Protein AF-0000000078283813 (afdb_homodimer)

pLDDT: mean 72.7, std 26.29, range [26.91, 98.69]

Organism: NCBI:txid1796616

Foldseek 3Di:
DAQDQDVVRDRDPPPVPPPPVPCVPPPCPVQVVPPDPDPPDLPSLVVVLVVLVVVLVVLLVVLVVLLVVLVVCVVVVNNVVSVVSPVVSVVSVVVSVVSVVVSVVSVVVSVVD/DAQDQDVVGDRDPPPVPPPPVPCVPPPCPVQVVPPDPDPPDLPSLVVVLVVLVVVLVVLLVVLVVLLVVLVVCVVVVNNVVSVVSPVVSVVSVVVSVVSVVVSVVSVVVSVVD

Radius of gyration: 19.62 Å; Cα contacts (8 Å, |Δi|>4): 260; chains: 2; bounding box: 34×62×43 Å

InterPro domains:
  IPR058493 Domain of unknown function DUF8180 [PF26551] (49-105)

Sequence (226 aa):
MHLINDENGNMVPHGHDHEHDHGHSHEHSHGCSSCSEGECGGNCTEEVAALLNYMLSHNEHHAQELDQMAENLSKLGMEDAAKTIKEGVADFQKGNMRLGLALTLVKEHLKEAMHLINDENGNMVPHGHDHEHDHGHSHEHSHGCSSCSEGECGGNCTEEVAALLNYMLSHNEHHAQELDQMAENLSKLGMEDAAKTIKEGVADFQKGNMRLGLALTLVKEHLKEA

Nearest PDB structures (foldseek):
  9eom-assembly1_A-2  TM=5.032E-01  e=9.721E+00  Synechocystis sp. PCC 6803
  9eom-assembly1_A-4  TM=5.032E-01  e=9.721E+00  Synechocystis sp. PCC 6803
  9eom-assembly1_A-6  TM=5.032E-01  e=9.721E+00  Synechocystis sp. PCC 6803
  9eom-assembly1_A-8  TM=5.032E-01  e=9.721E+00  Synechocystis sp. PCC 6803
  9eom-assembly1_A-10  TM=5.032E-01  e=9.721E+00  Synechocystis sp. PCC 6803

Solvent-accessible surface area (backbone atoms only — not comparable to full-atom values): 12158 Å² total; per-residue (Å²): 124,52,73,39,64,43,100,81,63,48,65,36,70,34,58,67,67,49,70,63,74,55,75,61,76,66,73,71,50,71,48,52,61,82,35,54,94,82,73,60,53,77,65,47,59,52,44,50,40,50,49,47,51,51,51,42,55,50,51,52,52,52,38,50,52,46,50,51,50,19,52,38,32,40,77,72,67,38,50,68,32,15,52,33,31,48,53,14,36,53,28,37,50,52,13,42,52,29,39,51,52,20,40,51,48,50,52,53,49,58,70,74,98,124,52,72,39,63,44,101,82,64,47,65,35,70,34,56,66,69,49,71,65,75,54,75,63,75,66,74,72,52,72,48,52,62,82,34,53,93,80,74,59,54,75,65,48,58,52,41,50,40,51,50,46,51,49,50,41,54,50,52,51,51,52,39,51,52,46,46,51,50,20,54,38,30,41,75,72,68,39,49,68,32,15,52,33,30,48,54,14,36,53,28,37,49,54,12,42,52,30,39,53,51,20,40,51,50,48,52,53,48,59,70,74,98

Structure (mmCIF, N/CA/C/O backbone):
data_AF-0000000078283813-model_v1
#
loop_
_entity.id
_entity.type
_entity.pdbx_description
1 polymer 'Cobalt transporter'
#
loop_
_atom_site.group_PDB
_atom_site.id
_atom_site.type_symbol
_atom_site.label_atom_id
_atom_site.label_alt_id
_atom_site.label_comp_id
_atom_site.label_asym_id
_atom_site.label_entity_id
_atom_site.label_seq_id
_atom_site.pdbx_PDB_ins_code
_atom_site.Cartn_x
_atom_site.Cartn_y
_atom_site.Cartn_z
_atom_site.occupancy
_atom_site.B_iso_or_equiv
_atom_site.auth_seq_id
_atom_site.auth_comp_id
_atom_site.auth_asym_id
_atom_site.auth_atom_id
_atom_site.pdbx_PDB_model_num
ATOM 1 N N . MET A 1 1 ? -6.703 -3.482 -6.27 1 36.66 1 MET A N 1
ATOM 2 C CA . MET A 1 1 ? -6.66 -3.973 -7.645 1 36.66 1 MET A CA 1
ATOM 3 C C . MET A 1 1 ? -6.984 -5.461 -7.699 1 36.66 1 MET A C 1
ATOM 5 O O . MET A 1 1 ? -6.41 -6.254 -6.953 1 36.66 1 MET A O 1
ATOM 9 N N . HIS A 1 2 ? -8.266 -5.773 -8.125 1 45 2 HIS A N 1
ATOM 10 C CA . HIS A 1 2 ? -8.727 -7.156 -8.203 1 45 2 HIS A CA 1
ATOM 11 C C . HIS A 1 2 ? -8.5 -7.73 -9.602 1 45 2 HIS A C 1
ATOM 13 O O . HIS A 1 2 ? -8.5 -6.992 -10.586 1 45 2 HIS A O 1
ATOM 19 N N . LEU A 1 3 ? -7.918 -8.891 -9.758 1 45.06 3 LEU A N 1
ATOM 20 C CA . LEU A 1 3 ? -7.965 -9.625 -11.016 1 45.06 3 LEU A CA 1
ATOM 21 C C . LEU A 1 3 ? -9.398 -10.047 -11.344 1 45.06 3 LEU A C 1
ATOM 23 O O . LEU A 1 3 ? -10.117 -10.531 -10.469 1 45.06 3 LEU A O 1
ATOM 27 N N . ILE A 1 4 ? -10.078 -9.344 -12.398 1 44.72 4 ILE A N 1
ATOM 28 C CA . ILE A 1 4 ? -11.391 -9.82 -12.828 1 44.72 4 ILE A CA 1
ATOM 29 C C . ILE A 1 4 ? -11.258 -10.555 -14.164 1 44.72 4 ILE A C 1
ATOM 31 O O . ILE A 1 4 ? -10.312 -10.32 -14.914 1 44.72 4 ILE A O 1
ATOM 35 N N . ASN A 1 5 ? -11.883 -11.734 -14.266 1 40.41 5 ASN A N 1
ATOM 36 C CA . ASN A 1 5 ? -12.031 -12.352 -15.578 1 40.41 5 ASN A CA 1
ATOM 37 C C . ASN A 1 5 ? -12.781 -11.438 -16.547 1 40.41 5 ASN A C 1
ATOM 39 O O . ASN A 1 5 ? -13.797 -10.844 -16.172 1 40.41 5 ASN A O 1
ATOM 43 N N . ASP A 1 6 ? -12.125 -11.094 -17.641 1 44.84 6 ASP A N 1
ATOM 44 C CA . ASP A 1 6 ? -12.914 -10.383 -18.641 1 44.84 6 ASP A CA 1
ATOM 45 C C . ASP A 1 6 ? -13.938 -11.312 -19.297 1 44.84 6 ASP A C 1
ATOM 47 O O . ASP A 1 6 ? -14.055 -12.477 -18.922 1 44.84 6 ASP A O 1
ATOM 51 N N . GLU A 1 7 ? -14.844 -10.719 -20.016 1 50.34 7 GLU A N 1
ATOM 52 C CA . GLU A 1 7 ? -15.891 -11.477 -20.688 1 50.34 7 GLU A CA 1
ATOM 53 C C . GLU A 1 7 ? -15.312 -12.695 -21.406 1 50.34 7 GLU A C 1
ATOM 55 O O . GLU A 1 7 ? -16.047 -13.625 -21.734 1 50.34 7 GLU A O 1
ATOM 60 N N . ASN A 1 8 ? -13.992 -12.609 -21.719 1 43.69 8 ASN A N 1
ATOM 61 C CA . ASN A 1 8 ? -13.414 -13.719 -22.469 1 43.69 8 ASN A CA 1
ATOM 62 C C . ASN A 1 8 ? -12.633 -14.656 -21.547 1 43.69 8 ASN A C 1
ATOM 64 O O . ASN A 1 8 ? -11.969 -15.578 -22.031 1 43.69 8 ASN A O 1
ATOM 68 N N . GLY A 1 9 ? -12.789 -14.5 -20.266 1 43.53 9 GLY A N 1
ATOM 69 C CA . GLY A 1 9 ? -12.148 -15.414 -19.328 1 43.53 9 GLY A CA 1
ATOM 70 C C . GLY A 1 9 ? -10.727 -15.016 -18.984 1 43.53 9 GLY A C 1
ATOM 71 O O . GLY A 1 9 ? -10.008 -15.781 -18.328 1 43.53 9 GLY A O 1
ATOM 72 N N . ASN A 1 10 ? -10.203 -14.062 -19.719 1 45.75 10 ASN A N 1
ATOM 73 C CA . ASN A 1 10 ? -8.836 -13.641 -19.438 1 45.75 10 ASN A CA 1
ATOM 74 C C . ASN A 1 10 ? -8.734 -12.883 -18.125 1 45.75 10 ASN A C 1
ATOM 76 O O . ASN A 1 10 ? -9.594 -12.047 -17.812 1 45.75 10 ASN A O 1
ATOM 80 N N . MET A 1 11 ? -7.926 -13.375 -17.203 1 43.94 11 MET A N 1
ATOM 81 C CA . MET A 1 11 ? -7.703 -12.664 -15.938 1 43.94 11 MET A CA 1
ATOM 82 C C . MET A 1 11 ? -7.031 -11.32 -16.188 1 43.94 11 MET A C 1
ATOM 84 O O . MET A 1 11 ? -5.934 -11.258 -16.734 1 43.94 11 MET A O 1
ATOM 88 N N . VAL A 1 12 ? -7.664 -10.312 -16.453 1 43.66 12 VAL A N 1
ATOM 89 C CA . VAL A 1 12 ? -7.102 -8.984 -16.656 1 43.66 12 VAL A CA 1
ATOM 90 C C . VAL A 1 12 ? -7.016 -8.242 -15.328 1 43.66 12 VAL A C 1
ATOM 92 O O . VAL A 1 12 ? -7.852 -8.438 -14.445 1 43.66 12 VAL A O 1
ATOM 95 N N . PRO A 1 13 ? -5.82 -7.875 -15.055 1 46.69 13 PRO A N 1
ATOM 96 C CA . PRO A 1 13 ? -5.797 -6.969 -13.906 1 46.69 13 PRO A CA 1
ATOM 97 C C . PRO A 1 13 ? -6.914 -5.926 -13.953 1 46.69 13 PRO A C 1
ATOM 99 O O . PRO A 1 13 ? -7.207 -5.379 -15.016 1 46.69 13 PRO A O 1
ATOM 102 N N . HIS A 1 14 ? -7.945 -6.215 -13.539 1 44.19 14 HIS A N 1
ATOM 103 C CA . HIS A 1 14 ? -8.922 -5.137 -13.523 1 44.19 14 HIS A CA 1
ATOM 104 C C . HIS A 1 14 ? -8.43 -3.955 -12.695 1 44.19 14 HIS A C 1
ATOM 106 O O . HIS A 1 14 ? -8.273 -4.066 -11.477 1 44.19 14 HIS A O 1
ATOM 112 N N . GLY A 1 15 ? -7.484 -3.389 -13.477 1 36.75 15 GLY A N 1
ATOM 113 C CA . GLY A 1 15 ? -7.125 -2.1 -12.914 1 36.75 15 GLY A CA 1
ATOM 114 C C . GLY A 1 15 ? -8.328 -1.246 -12.562 1 36.75 15 GLY A C 1
ATOM 115 O O . GLY A 1 15 ? -9.266 -1.121 -13.352 1 36.75 15 GLY A O 1
ATOM 116 N N . HIS A 1 16 ? -8.891 -1.444 -11.609 1 35.38 16 HIS A N 1
ATOM 117 C CA . HIS A 1 16 ? -9.82 -0.357 -11.344 1 35.38 16 HIS A CA 1
ATOM 118 C C . HIS A 1 16 ? -9.297 0.967 -11.891 1 35.38 16 HIS A C 1
ATOM 120 O O . HIS A 1 16 ? -8.25 1.451 -11.461 1 35.38 16 HIS A O 1
ATOM 126 N N . ASP A 1 17 ? -9.234 1.015 -13.32 1 31.83 17 ASP A N 1
ATOM 127 C CA . ASP A 1 17 ? -9.055 2.404 -13.734 1 31.83 17 ASP A CA 1
ATOM 128 C C . ASP A 1 17 ? -9.812 3.354 -12.805 1 31.83 17 ASP A C 1
ATOM 130 O O . ASP A 1 17 ? -11.039 3.322 -12.742 1 31.83 17 ASP A O 1
ATOM 134 N N . HIS A 1 18 ? -9.508 3.42 -11.703 1 33.16 18 HIS A N 1
ATOM 135 C CA . HIS A 1 18 ? -9.992 4.676 -11.141 1 33.16 18 HIS A CA 1
ATOM 136 C C . HIS A 1 18 ? -9.797 5.828 -12.125 1 33.16 18 HIS A C 1
ATOM 138 O O . HIS A 1 18 ? -8.664 6.199 -12.438 1 33.16 18 HIS A O 1
ATOM 144 N N . GLU A 1 19 ? -10.445 5.637 -13.391 1 29.7 19 GLU A N 1
ATOM 145 C CA . GLU A 1 19 ? -10.477 6.926 -14.078 1 29.7 19 GLU A CA 1
ATOM 146 C C . GLU A 1 19 ? -10.609 8.078 -13.078 1 29.7 19 GLU A C 1
ATOM 148 O O . GLU A 1 19 ? -11.648 8.234 -12.438 1 29.7 19 GLU A O 1
ATOM 153 N N . HIS A 1 20 ? -9.773 8.273 -12.289 1 32.25 20 HIS A N 1
ATOM 154 C CA . HIS A 1 20 ? -9.75 9.648 -11.805 1 32.25 20 HIS A CA 1
ATOM 155 C C . HIS A 1 20 ? -9.812 10.648 -12.953 1 32.25 20 HIS A C 1
ATOM 157 O O . HIS A 1 20 ? -8.852 10.789 -13.711 1 32.25 20 HIS A O 1
ATOM 163 N N . ASP A 1 21 ? -10.867 10.539 -13.891 1 28.56 21 ASP A N 1
ATOM 164 C CA . ASP A 1 21 ? -11 11.758 -14.68 1 28.56 21 ASP A CA 1
ATOM 165 C C . ASP A 1 21 ? -10.672 12.992 -13.844 1 28.56 21 ASP A C 1
ATOM 167 O O . ASP A 1 21 ? -11.562 13.641 -13.297 1 28.56 21 ASP A O 1
ATOM 171 N N . HIS A 1 22 ? -9.914 12.867 -12.867 1 30.86 22 HIS A N 1
ATOM 172 C CA . HIS A 1 22 ? -9.516 14.219 -12.492 1 30.86 22 HIS A CA 1
ATOM 173 C C . HIS A 1 22 ? -9.016 15 -13.695 1 30.86 22 HIS A C 1
ATOM 175 O O . HIS A 1 22 ? -7.953 14.695 -14.242 1 30.86 22 HIS A O 1
ATOM 181 N N . GLY A 1 23 ? -9.836 15.195 -14.68 1 26.91 23 GLY A N 1
ATOM 182 C CA . GLY A 1 23 ? -9.453 16.266 -15.586 1 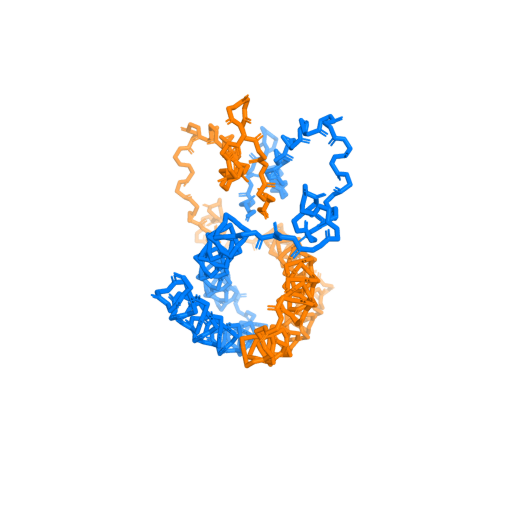26.91 23 GLY A CA 1
ATOM 183 C C . GLY A 1 23 ? -8.609 17.344 -14.922 1 26.91 23 GLY A C 1
ATOM 184 O O . GLY A 1 23 ? -8.242 18.328 -15.562 1 26.91 23 GLY A O 1
ATOM 185 N N . HIS A 1 24 ? -9.102 17.688 -13.547 1 30.2 24 HIS A N 1
ATOM 186 C CA . HIS A 1 24 ? -8.211 18.781 -13.188 1 30.2 24 HIS A CA 1
ATOM 187 C C . HIS A 1 24 ? -6.785 18.281 -12.969 1 30.2 24 HIS A C 1
ATOM 189 O O . HIS A 1 24 ? -6.582 17.188 -12.445 1 30.2 24 HIS A O 1
ATOM 195 N N . SER A 1 25 ? -5.953 18.422 -13.836 1 29.19 25 SER A N 1
ATOM 196 C CA . SER A 1 25 ? -4.512 18.453 -13.617 1 29.19 25 SER A CA 1
ATOM 197 C C . SER A 1 25 ? -4.18 18.906 -12.203 1 29.19 25 SER A C 1
ATOM 199 O O . SER A 1 25 ? -4.199 20.094 -11.906 1 29.19 25 SER A O 1
ATOM 201 N N . HIS A 1 26 ? -4.93 18.391 -11.203 1 31.94 26 HIS A N 1
ATOM 202 C CA . HIS A 1 26 ? -4.5 18.953 -9.922 1 31.94 26 HIS A CA 1
ATOM 203 C C . HIS A 1 26 ? -2.99 18.828 -9.75 1 31.94 26 HIS A C 1
ATOM 205 O O . HIS A 1 26 ? -2.416 17.766 -10 1 31.94 26 HIS A O 1
ATOM 211 N N . GLU A 1 27 ? -2.221 19.703 -10.188 1 30.64 27 GLU A N 1
ATOM 212 C CA . GLU A 1 27 ? -0.943 19.953 -9.531 1 30.64 27 GLU A CA 1
ATOM 213 C C . GLU A 1 27 ? -1.029 19.672 -8.031 1 30.64 27 GLU A C 1
ATOM 215 O O . GLU A 1 27 ? -1.744 20.359 -7.305 1 30.64 27 GLU A O 1
ATOM 220 N N . HIS A 1 28 ? -1.303 18.516 -7.613 1 37.03 28 HIS A N 1
ATOM 221 C CA . HIS A 1 28 ? -1.182 18.156 -6.203 1 37.03 28 HIS A CA 1
ATOM 222 C C . HIS A 1 28 ? -0.035 18.922 -5.539 1 37.03 28 HIS A C 1
ATOM 224 O O . HIS A 1 28 ? 1.116 18.484 -5.59 1 37.03 28 HIS A O 1
ATOM 230 N N . SER A 1 29 ? 0.218 20.125 -5.719 1 34.88 29 SER A N 1
ATOM 231 C CA . SER A 1 29 ? 1.032 20.766 -4.691 1 34.88 29 SER A CA 1
ATOM 232 C C . SER A 1 29 ? 0.596 20.328 -3.295 1 34.88 29 SER A C 1
ATOM 234 O O . SER A 1 29 ? -0.515 20.641 -2.861 1 34.88 29 SER A O 1
ATOM 236 N N . HIS A 1 30 ? 0.701 19.094 -2.973 1 42 30 HIS A N 1
ATOM 237 C CA . HIS A 1 30 ? 0.469 18.531 -1.648 1 42 30 HIS A CA 1
ATOM 238 C C . HIS A 1 30 ? 0.524 19.609 -0.573 1 42 30 HIS A C 1
ATOM 240 O O . HIS A 1 30 ? 0.504 19.297 0.622 1 42 30 HIS A O 1
ATOM 246 N N . GLY A 1 31 ? 1.558 20.5 -0.585 1 36.41 31 GLY A N 1
ATOM 247 C CA . GLY A 1 31 ? 1.335 21.594 0.346 1 36.41 31 GLY A CA 1
ATOM 248 C C . GLY A 1 31 ? -0.079 22.141 0.295 1 36.41 31 GLY A C 1
ATOM 249 O O . GLY A 1 31 ? -0.839 21.828 -0.624 1 36.41 31 GLY A O 1
ATOM 250 N N . CYS A 1 32 ? -0.639 22.578 1.454 1 44.69 32 CYS A N 1
ATOM 251 C CA . CYS A 1 32 ? -1.847 23.391 1.337 1 44.69 32 CYS A CA 1
ATOM 252 C C . CYS A 1 32 ? -1.885 24.125 -0 1 44.69 32 CYS A C 1
ATOM 254 O O . CYS A 1 32 ? -1.034 24.969 -0.273 1 44.69 32 CYS A O 1
ATOM 256 N N . SER A 1 33 ? -1.801 23.438 -0.918 1 42.75 33 SER A N 1
ATOM 257 C CA . SER A 1 33 ? -1.816 24.234 -2.137 1 42.75 33 SER A CA 1
ATOM 258 C C . SER A 1 33 ? -2.367 25.641 -1.868 1 42.75 33 SER A C 1
ATOM 260 O O . SER A 1 33 ? -1.976 26.609 -2.527 1 42.75 33 SER A O 1
ATOM 262 N N . SER A 1 34 ? -3.582 25.516 -1.259 1 44.5 34 SER A N 1
ATOM 263 C CA . SER A 1 34 ? -4.18 26.844 -1.101 1 44.5 34 SER A CA 1
ATOM 264 C C . SER A 1 34 ? -3.434 27.656 -0.056 1 44.5 34 SER A C 1
ATOM 266 O O . SER A 1 34 ? -3.807 28.797 0.225 1 44.5 34 SER A O 1
ATOM 268 N N . CYS A 1 35 ? -2.643 26.875 0.772 1 45.44 35 CYS A N 1
ATOM 269 C CA . CYS A 1 35 ? -2.084 27.812 1.75 1 45.44 35 CYS A CA 1
ATOM 270 C C . CYS A 1 35 ? -0.925 28.594 1.153 1 45.44 35 CYS A C 1
ATOM 272 O O . CYS A 1 35 ? 0.04 28.016 0.659 1 45.44 35 CYS A O 1
ATOM 274 N N . SER A 1 36 ? -1.239 29.531 0.447 1 40.38 36 SER A N 1
ATOM 275 C CA . SER A 1 36 ? -0.209 30.531 0.256 1 40.38 36 SER A CA 1
ATOM 276 C C . SER A 1 36 ? 0.816 30.5 1.385 1 40.38 36 SER A C 1
ATOM 278 O O . SER A 1 36 ? 0.547 29.969 2.459 1 40.38 36 SER A O 1
ATOM 280 N N . GLU A 1 37 ? 2.062 30.922 1.233 1 38.75 37 GLU A N 1
ATOM 281 C CA . GLU A 1 37 ? 3.021 31.391 2.234 1 38.75 37 GLU A CA 1
ATOM 282 C C . GLU A 1 37 ? 2.312 31.969 3.449 1 38.75 37 GLU A C 1
ATOM 284 O O . GLU A 1 37 ? 1.509 32.906 3.318 1 38.75 37 GLU A O 1
ATOM 289 N N . GLY A 1 38 ? 2.361 31.5 4.52 1 44.75 38 GLY A N 1
ATOM 290 C CA . GLY A 1 38 ? 2.172 32 5.867 1 44.75 38 GLY A CA 1
ATOM 291 C C . GLY A 1 38 ? 1.125 31.234 6.656 1 44.75 38 GLY A C 1
ATOM 292 O O . GLY A 1 38 ? 1.306 30.969 7.848 1 44.75 38 GLY A O 1
ATOM 293 N N . GLU A 1 39 ? -0.219 31.5 6.508 1 45.84 39 GLU A N 1
ATOM 294 C CA . GLU A 1 39 ? -1.266 31.172 7.473 1 45.84 39 GLU A CA 1
ATOM 295 C C . GLU A 1 39 ? -1.964 29.875 7.102 1 45.84 39 GLU A C 1
ATOM 297 O O . GLU A 1 39 ? -2.994 29.875 6.426 1 45.84 39 GLU A O 1
ATOM 302 N N . CYS A 1 40 ? -1.24 28.875 6.676 1 49.91 40 CYS A N 1
ATOM 303 C CA . CYS A 1 40 ? -1.943 27.625 6.48 1 49.91 40 CYS A CA 1
ATOM 304 C C . CYS A 1 40 ? -2.666 27.188 7.75 1 49.91 40 CYS A C 1
ATOM 306 O O . CYS A 1 40 ? -2.029 26.859 8.75 1 49.91 40 CYS A O 1
ATOM 308 N N . GLY A 1 41 ? -3.6 27.828 8.188 1 48.53 41 GLY A N 1
ATOM 309 C CA . GLY A 1 41 ? -4.32 27.516 9.406 1 48.53 41 GLY A CA 1
ATOM 310 C C . GLY A 1 41 ? -4.688 26.047 9.516 1 48.53 41 GLY A C 1
ATOM 311 O O . GLY A 1 41 ? -4.176 25.219 8.766 1 48.53 41 GLY A O 1
ATOM 312 N N . GLY A 1 42 ? -5.477 25.516 10.484 1 57.41 42 GLY A N 1
ATOM 313 C CA . GLY A 1 42 ? -6.09 24.297 10.984 1 57.41 42 GLY A CA 1
ATOM 314 C C . GLY A 1 42 ? -6.617 23.406 9.875 1 57.41 42 GLY A C 1
ATOM 315 O O . GLY A 1 42 ? -6.555 22.172 9.984 1 57.41 42 GLY A O 1
ATOM 316 N N . ASN A 1 43 ? -6.859 23.969 8.695 1 67.81 43 ASN A N 1
ATOM 317 C CA . ASN A 1 43 ? -7.527 23.219 7.645 1 67.81 43 ASN A CA 1
ATOM 318 C C . ASN A 1 43 ? -6.555 22.297 6.914 1 67.81 43 ASN A C 1
ATOM 320 O O . ASN A 1 43 ? -6.895 21.141 6.602 1 67.81 43 ASN A O 1
ATOM 324 N N . CYS A 1 44 ? -5.254 22.75 6.883 1 70.94 44 CYS A N 1
ATOM 325 C CA . CYS A 1 44 ? -4.273 21.938 6.172 1 70.94 44 CYS A CA 1
ATOM 326 C C . CYS A 1 44 ? -3.898 20.703 6.98 1 70.94 44 CYS A C 1
ATOM 328 O O . CYS A 1 44 ? -3.789 19.609 6.434 1 70.94 44 CYS A O 1
ATOM 330 N N . THR A 1 45 ? -3.797 20.891 8.25 1 79.5 45 THR A N 1
ATOM 331 C CA . THR A 1 45 ? -3.426 19.781 9.125 1 79.5 45 THR A CA 1
ATOM 332 C C . THR A 1 45 ? -4.539 18.75 9.172 1 79.5 45 THR A C 1
ATOM 334 O O . THR A 1 45 ? -4.273 17.547 9.227 1 79.5 45 THR A O 1
ATOM 337 N N . GLU A 1 46 ? -5.766 19.219 9.141 1 83.62 46 GLU A N 1
ATOM 338 C CA . GLU A 1 46 ? -6.902 18.312 9.125 1 83.62 46 GLU A CA 1
ATOM 339 C C . GLU A 1 46 ? -6.922 17.469 7.848 1 83.62 46 GLU A C 1
ATOM 341 O O . GLU A 1 46 ? -7.238 16.281 7.883 1 83.62 46 GLU A O 1
ATOM 346 N N . GLU A 1 47 ? -6.547 18.109 6.875 1 82.19 47 GLU A N 1
ATOM 347 C CA . GLU A 1 47 ? -6.492 17.422 5.59 1 82.19 47 GLU A CA 1
ATOM 348 C C . GLU A 1 47 ? -5.379 16.375 5.574 1 82.19 47 GLU A C 1
ATOM 350 O O . GLU A 1 47 ? -5.578 15.258 5.09 1 82.19 47 GLU A O 1
ATOM 355 N N . VAL A 1 48 ? -4.332 16.719 6.094 1 86.06 48 VAL A N 1
ATOM 356 C CA . VAL A 1 48 ? -3.215 15.781 6.148 1 86.06 48 VAL A CA 1
ATOM 357 C C . VAL A 1 48 ? -3.586 14.586 7.031 1 86.06 48 VAL A C 1
ATOM 359 O O . VAL A 1 48 ? -3.279 13.445 6.699 1 86.06 48 VAL A O 1
ATOM 362 N N . ALA A 1 49 ? -4.277 14.844 8.047 1 89.25 49 ALA A N 1
ATOM 363 C CA . ALA A 1 49 ? -4.703 13.766 8.938 1 89.25 49 ALA A CA 1
ATOM 364 C C . ALA A 1 49 ? -5.664 12.82 8.227 1 89.25 49 ALA A C 1
ATOM 366 O O . ALA A 1 49 ? -5.57 11.594 8.383 1 89.25 49 ALA A O 1
ATOM 367 N N . ALA A 1 50 ? -6.512 13.406 7.473 1 87.56 50 ALA A N 1
ATOM 368 C CA . ALA A 1 50 ? -7.469 12.586 6.73 1 87.56 50 ALA A CA 1
ATOM 369 C C . ALA A 1 50 ? -6.758 11.719 5.695 1 87.56 50 ALA A C 1
ATOM 371 O O . ALA A 1 50 ? -7.066 10.531 5.559 1 87.56 50 ALA A O 1
ATOM 372 N N . LEU A 1 51 ? -5.867 12.312 5.035 1 88.75 51 LEU A N 1
ATOM 373 C CA . LEU A 1 51 ? -5.117 11.578 4.02 1 88.75 51 LEU A CA 1
ATOM 374 C C . LEU A 1 51 ? -4.285 10.469 4.652 1 88.75 51 LEU A C 1
ATOM 376 O O . LEU A 1 51 ? -4.223 9.359 4.129 1 88.75 51 LEU A O 1
ATOM 380 N N . LEU A 1 52 ? -3.701 10.758 5.719 1 93.25 52 LEU A N 1
ATOM 381 C CA . LEU A 1 52 ? -2.928 9.742 6.426 1 93.25 52 LEU A CA 1
ATOM 382 C C . LEU A 1 52 ? -3.82 8.586 6.863 1 93.25 52 LEU A C 1
ATOM 384 O O . LEU A 1 52 ? -3.438 7.422 6.742 1 93.25 52 LEU A O 1
ATOM 388 N N . ASN A 1 53 ? -4.961 8.938 7.34 1 93.62 53 ASN A N 1
ATOM 389 C CA . ASN A 1 53 ? -5.906 7.91 7.758 1 93.62 53 ASN A CA 1
ATOM 390 C C . ASN A 1 53 ? -6.332 7.031 6.582 1 93.62 53 ASN A C 1
ATOM 392 O O . ASN A 1 53 ? -6.402 5.805 6.711 1 93.62 53 ASN A O 1
ATOM 396 N N . TYR A 1 54 ? -6.621 7.594 5.504 1 91.88 54 TYR A N 1
ATOM 397 C CA . TYR A 1 54 ? -6.984 6.863 4.297 1 91.88 54 TYR A CA 1
ATOM 398 C C . TYR A 1 54 ? -5.855 5.941 3.855 1 91.88 54 TYR A C 1
ATOM 400 O O . TYR A 1 54 ? -6.082 4.758 3.584 1 91.88 54 TYR A O 1
ATOM 408 N N . MET A 1 55 ? -4.652 6.449 3.75 1 92.38 55 MET A N 1
ATOM 409 C CA . MET A 1 55 ? -3.498 5.664 3.324 1 92.38 55 MET A CA 1
ATOM 410 C C . MET A 1 55 ? -3.268 4.484 4.262 1 92.38 55 MET A C 1
ATOM 412 O O . MET A 1 55 ? -2.912 3.393 3.814 1 92.38 55 MET A O 1
ATOM 416 N N . LEU A 1 56 ? -3.398 4.742 5.539 1 95.31 56 LEU A N 1
ATOM 417 C CA . LEU A 1 56 ? -3.25 3.668 6.512 1 95.31 56 LEU A CA 1
ATOM 418 C C . LEU A 1 56 ? -4.246 2.547 6.238 1 95.31 56 LEU A C 1
ATOM 420 O O . LEU A 1 56 ? -3.861 1.38 6.133 1 95.31 56 LEU A O 1
ATOM 424 N N . SER A 1 57 ? -5.516 2.906 6.129 1 92.75 57 SER A N 1
ATOM 425 C CA . SER A 1 57 ? -6.559 1.922 5.855 1 92.75 57 SER A CA 1
ATOM 426 C C . SER A 1 57 ? -6.309 1.211 4.527 1 92.75 57 SER A C 1
ATOM 428 O O . SER A 1 57 ? -6.418 -0.014 4.445 1 92.75 57 SER A O 1
ATOM 430 N N . HIS A 1 58 ? -5.953 1.923 3.52 1 92.44 58 HIS A N 1
ATOM 431 C CA . HIS A 1 58 ? -5.711 1.377 2.189 1 92.44 58 HIS A CA 1
ATOM 432 C C . HIS A 1 58 ? -4.535 0.409 2.193 1 92.44 58 HIS A C 1
ATOM 434 O O . HIS A 1 58 ? -4.613 -0.677 1.615 1 92.44 58 HIS A O 1
ATOM 440 N N . ASN A 1 59 ? -3.502 0.81 2.818 1 92.88 59 ASN A N 1
ATOM 441 C CA . ASN A 1 59 ? -2.332 -0.058 2.916 1 92.88 59 ASN A CA 1
ATOM 442 C C . ASN A 1 59 ? -2.645 -1.333 3.695 1 92.88 59 ASN A C 1
ATOM 444 O O . ASN A 1 59 ? -2.092 -2.395 3.402 1 92.88 59 ASN A O 1
ATOM 448 N N . GLU A 1 60 ? -3.514 -1.245 4.707 1 93.88 60 GLU A N 1
ATOM 449 C CA . GLU A 1 60 ? -3.926 -2.436 5.445 1 93.88 60 GLU A CA 1
ATOM 450 C C . GLU A 1 60 ? -4.691 -3.402 4.551 1 93.88 60 GLU A C 1
ATOM 452 O O . GLU A 1 60 ? -4.504 -4.617 4.633 1 93.88 60 GLU A O 1
ATOM 457 N N . HIS A 1 61 ? -5.512 -2.85 3.727 1 92.25 61 HIS A N 1
ATOM 458 C CA . HIS A 1 61 ? -6.234 -3.686 2.775 1 92.25 61 HIS A CA 1
ATOM 459 C C . HIS A 1 61 ? -5.281 -4.352 1.789 1 92.25 61 HIS A C 1
ATOM 461 O O . HIS A 1 61 ? -5.402 -5.547 1.509 1 92.25 61 HIS A O 1
ATOM 467 N N . HIS A 1 62 ? -4.277 -3.611 1.296 1 93.88 62 HIS A N 1
ATOM 468 C CA . HIS A 1 62 ? -3.283 -4.195 0.401 1 93.88 62 HIS A CA 1
ATOM 469 C C . HIS A 1 62 ? -2.496 -5.301 1.097 1 93.88 62 HIS A C 1
ATOM 471 O O . HIS A 1 62 ? -2.182 -6.324 0.484 1 93.88 62 HIS A O 1
ATOM 477 N N . ALA A 1 63 ? -2.189 -5.113 2.35 1 94.75 63 ALA A N 1
ATOM 478 C CA . ALA A 1 63 ? -1.487 -6.156 3.092 1 94.75 63 ALA A CA 1
ATOM 479 C C . ALA A 1 63 ? -2.332 -7.422 3.191 1 94.75 63 ALA A C 1
ATOM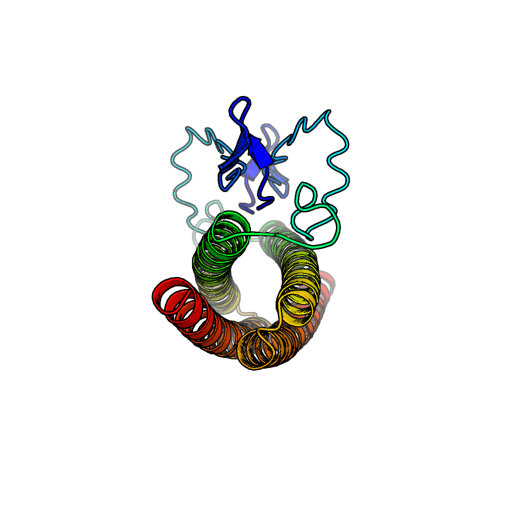 481 O O . ALA A 1 63 ? -1.811 -8.531 3.068 1 94.75 63 ALA A O 1
ATOM 482 N N . GLN A 1 64 ? -3.641 -7.297 3.355 1 92.81 64 GLN A N 1
ATOM 483 C CA . GLN A 1 64 ? -4.535 -8.445 3.418 1 92.81 64 GLN A CA 1
ATOM 484 C C . GLN A 1 64 ? -4.613 -9.164 2.07 1 92.81 64 GLN A C 1
ATOM 486 O O . GLN A 1 64 ? -4.621 -10.391 2.012 1 92.81 64 GLN A O 1
ATOM 491 N N . GLU A 1 65 ? -4.664 -8.414 1.021 1 90.88 65 GLU A N 1
ATOM 492 C CA . GLU A 1 65 ? -4.688 -8.992 -0.319 1 90.88 65 GLU A CA 1
ATOM 493 C C . GLU A 1 65 ? -3.412 -9.781 -0.601 1 90.88 65 GLU A C 1
ATOM 495 O O . GLU A 1 65 ? -3.469 -10.883 -1.161 1 90.88 65 GLU A O 1
ATOM 500 N N . LEU A 1 66 ? -2.371 -9.25 -0.179 1 95.88 66 LEU A N 1
ATOM 501 C CA . LEU A 1 66 ? -1.1 -9.938 -0.377 1 95.88 66 LEU A CA 1
ATOM 502 C C . LEU A 1 66 ? -1.033 -11.211 0.458 1 95.88 66 LEU A C 1
ATOM 504 O O . LEU A 1 66 ? -0.475 -12.219 0.018 1 95.88 66 LEU A O 1
ATOM 508 N N . ASP A 1 67 ? -1.562 -11.125 1.641 1 95.25 67 ASP A N 1
ATOM 509 C CA . ASP A 1 67 ? -1.623 -12.32 2.479 1 95.25 67 ASP A CA 1
ATOM 510 C C . ASP A 1 67 ? -2.434 -13.422 1.803 1 95.25 67 ASP A C 1
ATOM 512 O O . ASP A 1 67 ? -2.021 -14.586 1.789 1 95.25 67 ASP A O 1
ATOM 516 N N . GLN A 1 68 ? -3.516 -13.055 1.197 1 91.06 68 GLN A N 1
ATOM 517 C CA . GLN A 1 68 ? -4.344 -14.008 0.462 1 91.06 68 GLN A CA 1
ATOM 518 C C . GLN A 1 68 ? -3.607 -14.547 -0.76 1 91.06 68 GLN A C 1
ATOM 520 O O . GLN A 1 68 ? -3.711 -15.734 -1.077 1 91.06 68 GLN A O 1
ATOM 525 N N . MET A 1 69 ? -2.896 -13.734 -1.428 1 91.06 69 MET A N 1
ATOM 526 C CA . MET A 1 69 ? -2.1 -14.164 -2.574 1 91.06 69 MET A CA 1
ATOM 527 C C . MET A 1 69 ? -1.061 -15.195 -2.162 1 91.06 69 MET A C 1
ATOM 529 O O . MET A 1 69 ? -0.854 -16.188 -2.863 1 91.06 69 MET A O 1
ATOM 533 N N . ALA A 1 70 ? -0.441 -14.953 -1.037 1 95.12 70 ALA A N 1
ATOM 534 C CA . ALA A 1 70 ? 0.541 -15.906 -0.523 1 95.12 70 ALA A CA 1
ATOM 535 C C . ALA A 1 70 ? -0.098 -17.266 -0.269 1 95.12 70 ALA A C 1
ATOM 537 O O . ALA A 1 70 ? 0.484 -18.297 -0.6 1 95.12 70 ALA A O 1
ATOM 538 N N . GLU A 1 71 ? -1.273 -17.25 0.271 1 92.25 71 GLU A N 1
ATOM 539 C CA . GLU A 1 71 ? -1.985 -18.5 0.528 1 92.25 71 GLU A CA 1
ATOM 540 C C . GLU A 1 71 ? -2.277 -19.25 -0.771 1 92.25 71 GLU A C 1
ATOM 542 O O . GLU A 1 71 ? -2.104 -20.469 -0.845 1 92.25 71 GLU A O 1
ATOM 547 N N . ASN A 1 72 ? -2.668 -18.547 -1.779 1 86.25 72 ASN A N 1
ATOM 548 C CA . ASN A 1 72 ? -2.949 -19.141 -3.08 1 86.25 72 ASN A CA 1
ATOM 549 C C . ASN A 1 72 ? -1.692 -19.734 -3.705 1 86.25 72 ASN A C 1
ATOM 551 O O . ASN A 1 72 ? -1.736 -20.828 -4.266 1 86.25 72 ASN A O 1
ATOM 555 N N . LEU A 1 73 ? -0.68 -19.094 -3.566 1 92.44 73 LEU A N 1
ATOM 556 C CA . LEU A 1 73 ? 0.582 -19.578 -4.117 1 92.44 73 LEU A CA 1
ATOM 557 C C . LEU A 1 73 ? 1.031 -20.844 -3.406 1 92.44 73 LEU A C 1
ATOM 559 O O . LEU A 1 73 ? 1.583 -21.75 -4.035 1 92.44 73 LEU A O 1
ATOM 563 N N . SER A 1 74 ? 0.85 -20.844 -2.107 1 93.12 74 SER A N 1
ATOM 564 C CA . SER A 1 74 ? 1.177 -22.047 -1.351 1 93.12 74 SER A CA 1
ATOM 565 C C . SER A 1 74 ? 0.366 -23.25 -1.837 1 93.12 74 SER A C 1
ATOM 567 O O . SER A 1 74 ? 0.903 -24.344 -1.992 1 93.12 74 SER A O 1
ATOM 569 N N . LYS A 1 75 ? -0.91 -23.016 -2.184 1 85.69 75 LYS A N 1
ATOM 570 C CA . LYS A 1 75 ? -1.785 -24.078 -2.686 1 85.69 75 LYS A CA 1
ATOM 571 C C . LYS A 1 75 ? -1.329 -24.562 -4.059 1 85.69 75 LYS A C 1
ATOM 573 O O . LYS A 1 75 ? -1.554 -25.719 -4.422 1 85.69 75 LYS A O 1
ATOM 578 N N . LEU A 1 76 ? -0.635 -23.734 -4.77 1 84.88 76 LEU A N 1
ATOM 579 C CA . LEU A 1 76 ? -0.139 -24.062 -6.102 1 84.88 76 LEU A CA 1
ATOM 580 C C . LEU A 1 76 ? 1.253 -24.672 -6.023 1 84.88 76 LEU A C 1
ATOM 582 O O . LEU A 1 76 ? 1.879 -24.938 -7.051 1 84.88 76 LEU A O 1
ATOM 586 N N . GLY A 1 77 ? 1.807 -24.75 -4.773 1 89.81 77 GLY A N 1
ATOM 587 C CA . GLY A 1 77 ? 3.094 -25.406 -4.582 1 89.81 77 GLY A CA 1
ATOM 588 C C . GLY A 1 77 ? 4.266 -24.453 -4.688 1 89.81 77 GLY A C 1
ATOM 589 O O . GLY A 1 77 ? 5.418 -24.875 -4.777 1 89.81 77 GLY A O 1
ATOM 590 N N . MET A 1 78 ? 3.994 -23.203 -4.812 1 92.75 78 MET A N 1
ATOM 591 C CA . MET A 1 78 ? 5.043 -22.188 -4.887 1 92.75 78 MET A CA 1
ATOM 592 C C . MET A 1 78 ? 5.359 -21.641 -3.506 1 92.75 78 MET A C 1
ATOM 594 O O . MET A 1 78 ? 5.199 -20.438 -3.264 1 92.75 78 MET A O 1
ATOM 598 N N . GLU A 1 79 ? 5.922 -22.453 -2.627 1 96.5 79 GLU A N 1
ATOM 599 C CA . GLU A 1 79 ? 6.121 -22.156 -1.21 1 96.5 79 GLU A CA 1
ATOM 600 C C . GLU A 1 79 ? 7.137 -21.031 -1.016 1 96.5 79 GLU A C 1
ATOM 602 O O . GLU A 1 79 ? 6.992 -20.203 -0.118 1 96.5 79 GLU A O 1
ATOM 607 N N . ASP A 1 80 ? 8.125 -21.016 -1.842 1 97.44 80 ASP A N 1
ATOM 608 C CA . ASP A 1 80 ? 9.148 -19.984 -1.688 1 97.44 80 ASP A CA 1
ATOM 609 C C . ASP A 1 80 ? 8.586 -18.594 -1.983 1 97.44 80 ASP A C 1
ATOM 611 O O . ASP A 1 80 ? 8.867 -17.641 -1.258 1 97.44 80 ASP A O 1
ATOM 615 N N . ALA A 1 81 ? 7.824 -18.5 -3.037 1 97.38 81 ALA A N 1
ATOM 616 C CA . ALA A 1 81 ? 7.176 -17.234 -3.361 1 97.38 81 ALA A CA 1
ATOM 617 C C . ALA A 1 81 ? 6.191 -16.828 -2.271 1 97.38 81 ALA A C 1
ATOM 619 O O . ALA A 1 81 ? 6.148 -15.664 -1.866 1 97.38 81 ALA A O 1
ATOM 620 N N . ALA A 1 82 ? 5.406 -17.781 -1.804 1 97.31 82 ALA A N 1
ATOM 621 C CA . ALA A 1 82 ? 4.434 -17.516 -0.746 1 97.31 82 ALA A CA 1
ATOM 622 C C . ALA A 1 82 ? 5.113 -16.969 0.507 1 97.31 82 ALA A C 1
ATOM 624 O O . ALA A 1 82 ? 4.672 -15.977 1.074 1 97.31 82 ALA A O 1
ATOM 625 N N . LYS A 1 83 ? 6.168 -17.672 0.9 1 98.56 83 LYS A N 1
ATOM 626 C CA . LYS A 1 83 ? 6.914 -17.25 2.082 1 98.56 83 LYS A CA 1
ATOM 627 C C . LYS A 1 83 ? 7.477 -15.844 1.906 1 98.56 83 LYS A C 1
ATOM 629 O O . LYS A 1 83 ? 7.422 -15.023 2.828 1 98.56 83 LYS A O 1
ATOM 634 N N . THR A 1 84 ? 8 -15.547 0.76 1 98.69 84 THR A N 1
ATOM 635 C CA . THR A 1 84 ? 8.578 -14.234 0.478 1 98.69 84 THR A CA 1
ATOM 636 C C . THR A 1 84 ? 7.52 -13.148 0.562 1 98.69 84 THR A C 1
ATOM 638 O O . THR A 1 84 ? 7.77 -12.07 1.104 1 98.69 84 THR A O 1
ATOM 641 N N . ILE A 1 85 ? 6.324 -13.414 0.049 1 98.44 85 ILE A N 1
ATOM 642 C CA . ILE A 1 85 ? 5.238 -12.445 0.119 1 98.44 85 ILE A CA 1
ATOM 643 C C . ILE A 1 85 ? 4.844 -12.219 1.576 1 98.44 85 ILE A C 1
ATOM 645 O O . ILE A 1 85 ? 4.613 -11.078 1.993 1 98.44 85 ILE A O 1
ATOM 649 N N . LYS A 1 86 ? 4.785 -13.273 2.379 1 98.69 86 LYS A N 1
ATOM 650 C CA . LYS A 1 86 ? 4.422 -13.133 3.787 1 98.69 86 LYS A CA 1
ATOM 651 C C . LYS A 1 86 ? 5.441 -12.281 4.539 1 98.69 86 LYS A C 1
ATOM 653 O O . LYS A 1 86 ? 5.074 -11.508 5.422 1 98.69 86 LYS A O 1
ATOM 658 N N . GLU A 1 87 ? 6.664 -12.445 4.199 1 98.62 87 GLU A N 1
ATOM 659 C CA . GLU A 1 87 ? 7.688 -11.586 4.773 1 98.62 87 GLU A CA 1
ATOM 660 C C . GLU A 1 87 ? 7.484 -10.133 4.348 1 98.62 87 GLU A C 1
ATOM 662 O O . GLU A 1 87 ? 7.684 -9.211 5.145 1 98.62 87 GLU A O 1
ATOM 667 N N . GLY A 1 88 ? 7.129 -9.898 3.047 1 98.5 88 GLY A N 1
ATOM 668 C CA . GLY A 1 88 ? 6.785 -8.562 2.59 1 98.5 88 GLY A CA 1
ATOM 669 C C . GLY A 1 88 ? 5.613 -7.953 3.342 1 98.5 88 GLY A C 1
ATOM 670 O O . GLY A 1 88 ? 5.652 -6.781 3.721 1 98.5 88 GLY A O 1
ATOM 671 N N . VAL A 1 89 ? 4.578 -8.781 3.596 1 98.44 89 VAL A N 1
ATOM 672 C CA . VAL A 1 89 ? 3.396 -8.352 4.336 1 98.44 89 VAL A CA 1
ATOM 673 C C . VAL A 1 89 ? 3.803 -7.895 5.734 1 98.44 89 VAL A C 1
ATOM 675 O O . VAL A 1 89 ? 3.291 -6.891 6.242 1 98.44 89 VAL A O 1
ATOM 678 N N . ALA A 1 90 ? 4.762 -8.617 6.395 1 98.62 90 ALA A N 1
ATOM 679 C CA . ALA A 1 90 ? 5.246 -8.227 7.715 1 98.62 90 ALA A CA 1
ATOM 680 C C . ALA A 1 90 ? 5.898 -6.844 7.676 1 98.62 90 ALA A C 1
ATOM 682 O O . ALA A 1 90 ? 5.691 -6.027 8.578 1 98.62 90 ALA A O 1
ATOM 683 N N . ASP A 1 91 ? 6.656 -6.582 6.668 1 98.38 91 ASP A N 1
ATOM 684 C CA . ASP A 1 91 ? 7.27 -5.27 6.504 1 98.38 91 ASP A CA 1
ATOM 685 C C . ASP A 1 91 ? 6.207 -4.191 6.285 1 98.38 91 ASP A C 1
ATOM 687 O O . ASP A 1 91 ? 6.297 -3.102 6.852 1 98.38 91 ASP A O 1
ATOM 691 N N . PHE A 1 92 ? 5.195 -4.48 5.41 1 98.44 92 PHE A N 1
ATOM 692 C CA . PHE A 1 92 ? 4.117 -3.527 5.176 1 98.44 92 PHE A CA 1
ATOM 693 C C . PHE A 1 92 ? 3.391 -3.201 6.473 1 98.44 92 PHE A C 1
ATOM 695 O O . PHE A 1 92 ? 3.037 -2.047 6.719 1 98.44 92 PHE A O 1
ATOM 702 N N . GLN A 1 93 ? 3.221 -4.211 7.328 1 98.44 93 GLN A N 1
ATOM 703 C CA . GLN A 1 93 ? 2.508 -4 8.586 1 98.44 93 GLN A CA 1
ATOM 704 C C . GLN A 1 93 ? 3.328 -3.146 9.547 1 98.44 93 GLN A C 1
ATOM 706 O O . GLN A 1 93 ? 2.773 -2.352 10.305 1 98.44 93 GLN A O 1
ATOM 711 N N . LYS A 1 94 ? 4.609 -3.273 9.516 1 98.5 94 LYS A N 1
ATOM 712 C CA . LYS A 1 94 ? 5.465 -2.377 10.289 1 98.5 94 LYS A CA 1
ATOM 713 C C . LYS A 1 94 ? 5.316 -0.934 9.812 1 98.5 94 LYS A C 1
ATOM 715 O O . LYS A 1 94 ? 5.242 -0.013 10.633 1 98.5 94 LYS A O 1
ATOM 720 N N . GLY A 1 95 ? 5.285 -0.804 8.469 1 98.31 95 GLY A N 1
ATOM 721 C CA . GLY A 1 95 ? 5.035 0.519 7.918 1 98.31 95 GLY A CA 1
ATOM 722 C C . GLY A 1 95 ? 3.703 1.104 8.352 1 98.31 95 GLY A C 1
ATOM 723 O O . GLY A 1 95 ? 3.621 2.283 8.703 1 98.31 95 GLY A O 1
ATOM 724 N N . ASN A 1 96 ? 2.719 0.254 8.352 1 98.25 96 ASN A N 1
ATOM 725 C CA . ASN A 1 96 ? 1.39 0.687 8.773 1 98.25 96 ASN A CA 1
ATOM 726 C C . ASN A 1 96 ? 1.378 1.131 10.234 1 98.25 96 ASN A C 1
ATOM 728 O O . ASN A 1 96 ? 0.685 2.086 10.586 1 98.25 96 ASN A O 1
ATOM 732 N N . MET A 1 97 ? 2.09 0.432 11.078 1 98.44 97 MET A N 1
ATOM 733 C CA . MET A 1 97 ? 2.184 0.822 12.484 1 98.44 97 MET A CA 1
ATOM 734 C C . MET A 1 97 ? 2.793 2.213 12.617 1 98.44 97 MET A C 1
ATOM 736 O O . MET A 1 97 ? 2.311 3.031 13.406 1 98.44 97 MET A O 1
ATOM 740 N N . ARG A 1 98 ? 3.768 2.514 11.883 1 98.5 98 ARG A N 1
ATOM 741 C CA . ARG A 1 98 ? 4.41 3.824 11.914 1 98.5 98 ARG A CA 1
ATOM 742 C C . ARG A 1 98 ? 3.473 4.906 11.391 1 98.5 98 ARG A C 1
ATOM 744 O O . ARG A 1 98 ? 3.441 6.016 11.922 1 98.5 98 ARG A O 1
ATOM 751 N N . LEU A 1 99 ? 2.727 4.594 10.328 1 98.12 99 LEU A N 1
ATOM 752 C CA . LEU A 1 99 ? 1.74 5.551 9.836 1 98.12 99 LEU A CA 1
ATOM 753 C C . LEU A 1 99 ? 0.7 5.855 10.906 1 98.12 99 LEU A C 1
ATOM 755 O O . LEU A 1 99 ? 0.259 7 11.047 1 98.12 99 LEU A O 1
ATOM 759 N N . GLY A 1 100 ? 0.327 4.789 11.633 1 98.12 100 GLY A N 1
ATOM 760 C CA . GLY A 1 100 ? -0.593 5.012 12.734 1 98.12 100 GLY A CA 1
ATOM 761 C C . GLY A 1 100 ? -0.044 5.961 13.781 1 98.12 100 GLY A C 1
ATOM 762 O O . GLY A 1 100 ? -0.766 6.824 14.289 1 98.12 100 GLY A O 1
ATOM 763 N N . LEU A 1 101 ? 1.184 5.82 14.086 1 98.44 101 LEU A N 1
ATOM 764 C CA . LEU A 1 101 ? 1.839 6.715 15.031 1 98.44 101 LEU A CA 1
ATOM 765 C C . LEU A 1 101 ? 1.898 8.141 14.492 1 98.44 101 LEU A C 1
ATOM 767 O O . LEU A 1 101 ? 1.637 9.094 15.219 1 98.44 101 LEU A O 1
ATOM 771 N N . ALA A 1 102 ? 2.193 8.273 13.234 1 97.94 102 ALA A N 1
ATOM 772 C CA . ALA A 1 102 ? 2.234 9.594 12.602 1 97.94 102 ALA A CA 1
ATOM 773 C C . ALA A 1 102 ? 0.865 10.266 12.641 1 97.94 102 ALA A C 1
ATOM 775 O O . ALA A 1 102 ? 0.766 11.461 12.906 1 97.94 102 ALA A O 1
ATOM 776 N N . LEU A 1 103 ? -0.15 9.523 12.375 1 96.94 103 LEU A N 1
ATOM 777 C CA . LEU A 1 103 ? -1.513 10.039 12.43 1 96.94 103 LEU A CA 1
ATOM 778 C C . LEU A 1 103 ? -1.833 10.586 13.812 1 96.94 103 LEU A C 1
ATOM 780 O O . LEU A 1 103 ? -2.4 11.672 13.945 1 96.94 103 LEU A O 1
ATOM 784 N N . THR A 1 104 ? -1.393 9.859 14.828 1 97.38 104 THR A N 1
ATOM 785 C CA . THR A 1 104 ? -1.593 10.289 16.203 1 97.38 104 THR A CA 1
ATOM 786 C C . THR A 1 104 ? -0.859 11.602 16.469 1 97.38 104 THR A C 1
ATOM 788 O O . THR A 1 104 ? -1.407 12.508 17.109 1 97.38 104 THR A O 1
ATOM 791 N N . LEU A 1 105 ? 0.341 11.742 16.047 1 96.62 105 LEU A N 1
ATOM 792 C CA . LEU A 1 105 ? 1.143 12.945 16.234 1 96.62 105 LEU A CA 1
ATOM 793 C C . LEU A 1 105 ? 0.493 14.141 15.547 1 96.62 105 LEU A C 1
ATOM 795 O O . LEU A 1 105 ? 0.465 15.242 16.109 1 96.62 105 LEU A O 1
ATOM 799 N N . VAL A 1 106 ? -0.074 13.953 14.367 1 94.25 106 VAL A N 1
ATOM 800 C CA . VAL A 1 106 ? -0.717 15.031 13.617 1 94.25 106 VAL A CA 1
ATOM 801 C C . VAL A 1 106 ? -1.987 15.477 14.344 1 94.25 106 VAL A C 1
ATOM 803 O O . VAL A 1 106 ? -2.25 16.672 14.469 1 94.25 106 VAL A O 1
ATOM 806 N N . LYS A 1 107 ? -2.662 14.5 14.828 1 93.56 107 LYS A N 1
ATOM 807 C CA . LYS A 1 107 ? -3.906 14.812 15.523 1 93.56 107 LYS A CA 1
ATOM 808 C C . LYS A 1 107 ? -3.633 15.562 16.828 1 93.56 107 LYS A C 1
ATOM 810 O O . LYS A 1 107 ? -4.418 16.422 17.234 1 93.56 107 LYS A O 1
ATOM 815 N N . GLU A 1 108 ? -2.559 15.219 17.484 1 92.75 108 GLU A N 1
ATOM 816 C CA . GLU A 1 108 ? -2.178 15.93 18.703 1 92.75 108 GLU A CA 1
ATOM 817 C C . GLU A 1 108 ? -1.815 17.375 18.391 1 92.75 108 GLU A C 1
ATOM 819 O O . GLU A 1 108 ? -2.121 18.281 19.188 1 92.75 108 GLU A O 1
ATOM 824 N N . HIS A 1 109 ? -1.243 17.562 17.281 1 86.69 109 HIS A N 1
ATOM 825 C CA . HIS A 1 109 ? -0.914 18.922 16.859 1 86.69 109 HIS A CA 1
ATOM 826 C C . HIS A 1 109 ? -2.174 19.719 16.562 1 86.69 109 HIS A C 1
ATOM 828 O O . HIS A 1 109 ? -2.221 20.922 16.812 1 86.69 109 HIS A O 1
ATOM 834 N N . LEU A 1 110 ? -3.166 19.125 16.016 1 81.38 110 LEU A N 1
ATOM 835 C CA . LEU A 1 110 ? -4.441 19.766 15.711 1 81.38 110 LEU A CA 1
ATOM 836 C C . LEU A 1 110 ? -5.152 20.203 16.984 1 81.38 110 LEU A C 1
ATOM 838 O O . LEU A 1 110 ? -5.836 21.219 17.016 1 81.38 110 LEU A O 1
ATOM 842 N N . LYS A 1 111 ? -4.949 19.484 18.062 1 82.62 111 LYS A N 1
ATOM 843 C CA . LYS A 1 111 ? -5.578 19.828 19.328 1 82.62 111 LYS A CA 1
ATOM 844 C C . LYS A 1 111 ? -4.883 21.016 19.984 1 82.62 111 LYS A C 1
ATOM 846 O O . LYS A 1 111 ? -5.508 21.766 20.734 1 82.62 111 LYS A O 1
ATOM 851 N N . GLU A 1 112 ? -3.625 21.188 19.719 1 71.56 112 GLU A N 1
ATOM 852 C CA . GLU A 1 112 ? -2.859 22.25 20.359 1 71.56 112 GLU A CA 1
ATOM 853 C C . GLU A 1 112 ? -2.922 23.531 19.547 1 71.56 112 GLU A C 1
ATOM 855 O O . GLU A 1 112 ? -2.615 24.609 20.047 1 71.56 112 GLU A O 1
ATOM 860 N N . ALA A 1 113 ? -3.316 23.422 18.328 1 62.66 113 ALA A N 1
ATOM 861 C CA . ALA A 1 113 ? -3.418 24.625 17.5 1 62.66 113 ALA A CA 1
ATOM 862 C C . ALA A 1 113 ? -4.801 25.266 17.625 1 62.66 113 ALA A C 1
ATOM 864 O O . ALA A 1 113 ? -5.777 24.578 17.938 1 62.66 113 ALA A O 1
ATOM 865 N N . MET B 1 1 ? -4.93 7.816 -3.422 1 36.12 1 MET B N 1
ATOM 866 C CA . MET B 1 1 ? -6.004 8.586 -2.797 1 36.12 1 MET B CA 1
ATOM 867 C C . MET B 1 1 ? -5.59 10.039 -2.6 1 36.12 1 MET B C 1
ATOM 869 O O . MET B 1 1 ? -4.508 10.312 -2.08 1 36.12 1 MET B O 1
ATOM 873 N N . HIS B 1 2 ? -6.117 10.945 -3.551 1 44.62 2 HIS B N 1
ATOM 874 C CA . HIS B 1 2 ? -5.777 12.367 -3.492 1 44.62 2 HIS B CA 1
ATOM 875 C C . HIS B 1 2 ? -6.82 13.148 -2.705 1 44.62 2 HIS B C 1
ATOM 877 O O . HIS B 1 2 ? -7.992 12.773 -2.672 1 44.62 2 HIS B O 1
ATOM 883 N N . LEU B 1 3 ? -6.473 14.016 -1.759 1 44.91 3 LEU B N 1
ATOM 884 C CA . LEU B 1 3 ? -7.375 15 -1.183 1 44.91 3 LEU B CA 1
ATOM 885 C C . LEU B 1 3 ? -7.797 16.031 -2.229 1 44.91 3 LEU B C 1
ATOM 887 O O . LEU B 1 3 ? -6.961 16.531 -2.984 1 44.91 3 LEU B O 1
ATOM 891 N N . ILE B 1 4 ? -9.133 15.977 -2.74 1 44.94 4 ILE B N 1
ATOM 892 C CA . ILE B 1 4 ? -9.602 17.031 -3.631 1 44.94 4 ILE B CA 1
ATOM 893 C C . ILE B 1 4 ? -10.547 17.969 -2.871 1 44.94 4 ILE B C 1
ATOM 895 O O . ILE B 1 4 ? -11.141 17.578 -1.868 1 44.94 4 ILE B O 1
ATOM 899 N N . ASN B 1 5 ? -10.328 19.281 -3.008 1 40.47 5 ASN B N 1
ATOM 900 C CA . ASN B 1 5 ? -11.344 20.219 -2.537 1 40.47 5 ASN B CA 1
ATOM 901 C C . ASN B 1 5 ? -12.688 19.969 -3.221 1 40.47 5 ASN B C 1
ATOM 903 O O . ASN B 1 5 ? -12.742 19.781 -4.438 1 40.47 5 ASN B O 1
ATOM 907 N N . ASP B 1 6 ? -13.695 19.688 -2.441 1 44.75 6 ASP B N 1
ATOM 908 C CA . ASP B 1 6 ? -15.008 19.641 -3.07 1 44.75 6 ASP B CA 1
ATOM 909 C C . ASP B 1 6 ? -15.469 21.031 -3.494 1 44.75 6 ASP B C 1
ATOM 911 O O . ASP B 1 6 ? -14.727 22.016 -3.336 1 44.75 6 ASP B O 1
ATOM 915 N N . GLU B 1 7 ? -16.516 21.062 -4.297 1 50 7 GLU B N 1
ATOM 916 C CA . GLU B 1 7 ? -17.047 22.344 -4.781 1 50 7 GLU B CA 1
ATOM 917 C C . GLU B 1 7 ? -17.141 23.359 -3.65 1 50 7 GLU B C 1
ATOM 919 O O . GLU B 1 7 ? -17.219 24.562 -3.9 1 50 7 GLU B O 1
ATOM 924 N N . ASN B 1 8 ? -17.234 22.844 -2.404 1 43.78 8 ASN B N 1
ATOM 925 C CA . ASN B 1 8 ? -17.406 23.781 -1.299 1 43.78 8 ASN B CA 1
ATOM 926 C C . ASN B 1 8 ? -16.094 24.031 -0.576 1 43.78 8 ASN B C 1
ATOM 928 O O . ASN B 1 8 ? -16.078 24.688 0.47 1 43.78 8 ASN B O 1
ATOM 932 N N . GLY B 1 9 ? -15 23.609 -1.151 1 43.44 9 GLY B N 1
ATOM 933 C CA . GLY B 1 9 ? -13.695 23.906 -0.575 1 43.44 9 GLY B CA 1
ATOM 934 C C . GLY B 1 9 ? -13.266 22.906 0.473 1 43.44 9 GLY B C 1
ATOM 935 O O . GLY B 1 9 ? -12.273 23.109 1.17 1 43.44 9 GLY B O 1
ATOM 936 N N . ASN B 1 10 ? -14.188 22.062 0.878 1 45.81 10 ASN B N 1
ATOM 937 C CA . ASN B 1 10 ? -13.828 21.062 1.884 1 45.81 10 ASN B CA 1
ATOM 938 C C . ASN B 1 10 ? -12.875 20.016 1.322 1 45.81 10 ASN B C 1
ATOM 940 O O . ASN B 1 10 ? -13.062 19.547 0.199 1 45.81 10 ASN B O 1
ATOM 944 N N . MET B 1 11 ? -11.719 19.875 1.938 1 43.75 11 MET B N 1
ATOM 945 C CA . MET B 1 11 ? -10.758 18.844 1.53 1 43.75 11 MET B CA 1
ATOM 946 C C . MET B 1 11 ? -11.328 17.453 1.755 1 43.75 11 MET B C 1
ATOM 948 O O . MET B 1 11 ? -11.672 17.094 2.883 1 43.75 11 MET B O 1
ATOM 952 N N . VAL B 1 12 ? -12.031 16.906 0.94 1 43.91 12 VAL B N 1
ATOM 953 C CA . VAL B 1 12 ? -12.586 15.57 1.078 1 43.91 12 VAL B CA 1
ATOM 954 C C . VAL B 1 12 ? -11.617 14.547 0.498 1 43.91 12 VAL B C 1
ATOM 956 O O . VAL B 1 12 ? -10.891 14.836 -0.457 1 43.91 12 VAL B O 1
ATOM 959 N N . PRO B 1 13 ? -11.289 13.664 1.354 1 46.22 13 PRO B N 1
ATOM 960 C CA . PRO B 1 13 ? -10.547 12.57 0.73 1 46.22 13 PRO B CA 1
ATOM 961 C C . PRO B 1 13 ? -11.156 12.117 -0.592 1 46.22 13 PRO B C 1
ATOM 963 O O . PRO B 1 13 ? -12.383 12.008 -0.703 1 46.22 13 PRO B O 1
ATOM 966 N N . HIS B 1 14 ? -10.859 12.688 -1.555 1 44 14 HIS B N 1
ATOM 967 C CA . HIS B 1 14 ? -11.406 12.148 -2.793 1 44 14 HIS B CA 1
ATOM 968 C C . HIS B 1 14 ? -10.969 10.703 -3.01 1 44 14 HIS B C 1
ATOM 970 O O . HIS B 1 14 ? -9.781 10.445 -3.223 1 44 14 HIS B O 1
ATOM 976 N N . GLY B 1 15 ? -11.672 10 -2.119 1 36.78 15 GLY B N 1
ATOM 977 C CA . GLY B 1 15 ? -11.531 8.586 -2.414 1 36.78 15 GLY B CA 1
ATOM 978 C C . GLY B 1 15 ? -11.859 8.242 -3.854 1 36.78 15 GLY B C 1
ATOM 979 O O . GLY B 1 15 ? -12.82 8.773 -4.418 1 36.78 15 GLY B O 1
ATOM 980 N N . HIS B 1 16 ? -11.086 8.344 -4.637 1 35 16 HIS B N 1
ATOM 981 C CA . HIS B 1 16 ? -11.508 7.738 -5.898 1 35 16 HIS B CA 1
ATOM 982 C C . HIS B 1 16 ? -12.438 6.555 -5.656 1 35 16 HIS B C 1
ATOM 984 O O . HIS B 1 16 ? -12.039 5.566 -5.031 1 35 16 HIS B O 1
ATOM 990 N N . ASP B 1 17 ? -13.703 6.938 -5.137 1 31.81 17 ASP B N 1
ATOM 991 C CA . ASP B 1 17 ? -14.609 5.801 -5.254 1 31.81 17 ASP B CA 1
ATOM 992 C C . ASP B 1 17 ? -14.383 5.043 -6.559 1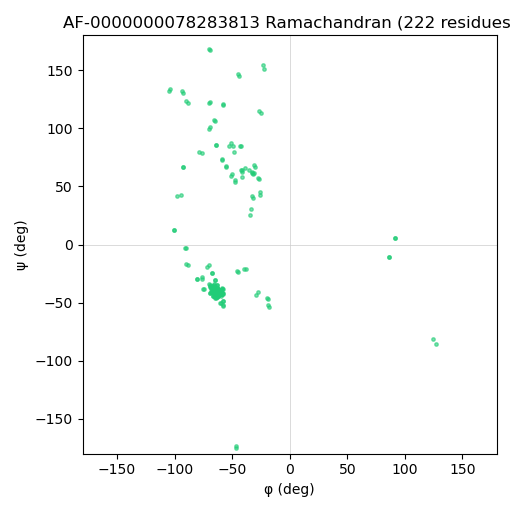 31.81 17 ASP B C 1
ATOM 994 O O . ASP B 1 17 ? -14.602 5.586 -7.645 1 31.81 17 ASP B O 1
ATOM 998 N N . HIS B 1 18 ? -13.406 4.492 -6.758 1 32.91 18 HIS B N 1
ATOM 999 C CA . HIS B 1 18 ? -13.562 3.48 -7.801 1 32.91 18 HIS B CA 1
ATOM 1000 C C . HIS B 1 18 ? -14.875 2.721 -7.637 1 32.91 18 HIS B C 1
ATOM 1002 O O . HIS B 1 18 ? -15.07 2.023 -6.641 1 32.91 18 HIS B O 1
ATOM 1008 N N . GLU B 1 19 ? -16.047 3.518 -7.805 1 29.66 19 GLU B N 1
ATOM 1009 C CA . GLU B 1 19 ? -17.188 2.633 -7.984 1 29.66 19 GLU B CA 1
ATOM 1010 C C . GLU B 1 19 ? -16.781 1.354 -8.719 1 29.66 19 GLU B C 1
ATOM 1012 O O . GLU B 1 19 ? -16.469 1.388 -9.906 1 29.66 19 GLU B O 1
ATOM 1017 N N . HIS B 1 20 ? -16 0.621 -8.266 1 32.03 20 HIS B N 1
ATOM 1018 C CA . HIS B 1 20 ? -16.094 -0.742 -8.781 1 32.03 20 HIS B CA 1
ATOM 1019 C C . HIS B 1 20 ? -17.547 -1.232 -8.766 1 32.03 20 HIS B C 1
ATOM 1021 O O . HIS B 1 20 ? -18.125 -1.437 -7.699 1 32.03 20 HIS B O 1
ATOM 1027 N N . ASP B 1 21 ? -18.547 -0.469 -9.43 1 28.53 21 ASP B N 1
ATOM 1028 C CA . ASP B 1 21 ? -19.75 -1.258 -9.664 1 28.53 21 ASP B CA 1
ATOM 1029 C C . ASP B 1 21 ? -19.406 -2.721 -9.938 1 28.53 21 ASP B C 1
ATOM 1031 O O . ASP B 1 21 ? -19.141 -3.1 -11.078 1 28.53 21 ASP B O 1
ATOM 1035 N N . HIS B 1 22 ? -18.406 -3.188 -9.414 1 30.84 22 HIS B N 1
ATOM 1036 C CA . HIS B 1 22 ? -18.484 -4.641 -9.516 1 30.84 22 HIS B CA 1
ATOM 1037 C C . HIS B 1 22 ? -19.828 -5.164 -9.016 1 30.84 22 HIS B C 1
ATOM 1039 O O . HIS B 1 22 ? -20.062 -5.23 -7.812 1 30.84 22 HIS B O 1
ATOM 1045 N N . GLY B 1 23 ? -20.906 -4.738 -9.594 1 27.17 23 GLY B N 1
ATOM 1046 C CA . GLY B 1 23 ? -22.062 -5.582 -9.344 1 27.17 23 GLY B CA 1
ATOM 1047 C C . GLY B 1 23 ? -21.703 -7.035 -9.109 1 27.17 23 GLY B C 1
ATOM 1048 O O . GLY B 1 23 ? -22.578 -7.871 -8.883 1 27.17 23 GLY B O 1
ATOM 1049 N N . HIS B 1 24 ? -20.688 -7.523 -10.07 1 30.28 24 HIS B N 1
ATOM 1050 C CA . HIS B 1 24 ? -20.578 -8.938 -9.719 1 30.28 24 HIS B CA 1
ATOM 1051 C C . HIS B 1 24 ? -19.906 -9.117 -8.367 1 30.28 24 HIS B C 1
ATOM 1053 O O . HIS B 1 24 ? -18.953 -8.398 -8.039 1 30.28 24 HIS B O 1
ATOM 1059 N N . SER B 1 25 ? -20.578 -9.312 -7.371 1 29.41 25 SER B N 1
ATOM 1060 C CA . SER B 1 25 ? -20.109 -9.945 -6.145 1 29.41 25 SER B CA 1
ATOM 1061 C C . SER B 1 25 ? -18.938 -10.883 -6.426 1 29.41 25 SER B C 1
ATOM 1063 O O . SER B 1 25 ? -19.141 -12.008 -6.902 1 29.41 25 SER B O 1
ATOM 1065 N N . HIS B 1 26 ? -17.969 -10.445 -7.23 1 31.98 26 HIS B N 1
ATOM 1066 C CA . HIS B 1 26 ? -16.922 -11.438 -7.406 1 31.98 26 HIS B CA 1
ATOM 1067 C C . HIS B 1 26 ? -16.469 -11.992 -6.059 1 31.98 26 HIS B C 1
ATOM 1069 O O . HIS B 1 26 ? -16.172 -11.234 -5.137 1 31.98 26 HIS B O 1
ATOM 1075 N N . GLU B 1 27 ? -17.078 -12.938 -5.508 1 30.55 27 GLU B N 1
ATOM 1076 C CA . GLU B 1 27 ? -16.375 -13.859 -4.625 1 30.55 27 GLU B CA 1
ATOM 1077 C C . GLU B 1 27 ? -14.93 -14.047 -5.062 1 30.55 27 GLU B C 1
ATOM 1079 O O . GLU B 1 27 ? -14.664 -14.602 -6.133 1 30.55 27 GLU B O 1
ATOM 1084 N N . HIS B 1 28 ? -14.141 -13.07 -5.102 1 36.78 28 HIS B N 1
ATOM 1085 C CA . HIS B 1 28 ? -12.703 -13.234 -5.293 1 36.78 28 HIS B CA 1
ATOM 1086 C C . HIS B 1 28 ? -12.211 -14.539 -4.68 1 36.78 28 HIS B C 1
ATOM 1088 O O . HIS B 1 28 ? -11.875 -14.586 -3.494 1 36.78 28 HIS B O 1
ATOM 1094 N N . SER B 1 29 ? -12.828 -15.617 -4.742 1 34.72 29 SER B N 1
ATOM 1095 C CA . SER B 1 29 ? -12.031 -16.812 -4.5 1 34.72 29 SER B CA 1
ATOM 1096 C C . SER B 1 29 ? -10.672 -16.734 -5.191 1 34.72 29 SER B C 1
ATOM 1098 O O . SER B 1 29 ? -10.602 -16.719 -6.422 1 34.72 29 SER B O 1
ATOM 1100 N N . HIS B 1 30 ? -9.859 -15.828 -4.82 1 41.59 30 HIS B N 1
ATOM 1101 C CA . HIS B 1 30 ? -8.477 -15.656 -5.246 1 41.59 30 HIS B CA 1
ATOM 1102 C C . HIS B 1 30 ? -7.914 -16.938 -5.84 1 41.59 30 HIS B C 1
ATOM 1104 O O . HIS B 1 30 ? -6.715 -17.031 -6.109 1 41.59 30 HIS B O 1
ATOM 1110 N N . GLY B 1 31 ? -8.117 -18.109 -5.188 1 35.88 31 GLY B N 1
ATOM 1111 C CA . GLY B 1 31 ? -7.734 -19.266 -5.996 1 35.88 31 GLY B CA 1
ATOM 1112 C C . GLY B 1 31 ? -8.227 -19.172 -7.43 1 35.88 31 GLY B C 1
ATOM 1113 O O . GLY B 1 31 ? -9.07 -18.344 -7.75 1 35.88 31 GLY B O 1
ATOM 1114 N N . CYS B 1 32 ? -7.434 -19.719 -8.414 1 44.12 32 CYS B N 1
ATOM 1115 C CA . CYS B 1 32 ? -8.055 -19.906 -9.719 1 44.12 32 CYS B CA 1
ATOM 1116 C C . CYS B 1 32 ? -9.562 -20.094 -9.586 1 44.12 32 CYS B C 1
ATOM 1118 O O . CYS B 1 32 ? -10.016 -21.078 -8.992 1 44.12 32 CYS B O 1
ATOM 1120 N N . SER B 1 33 ? -10.109 -19.234 -9.047 1 42.62 33 SER B N 1
ATOM 1121 C CA . SER B 1 33 ? -11.531 -19.547 -8.961 1 42.62 33 SER B CA 1
ATOM 1122 C C . SER B 1 33 ? -11.93 -20.625 -9.969 1 42.62 33 SER B C 1
ATOM 1124 O O . SER B 1 33 ? -12.852 -21.391 -9.727 1 42.62 33 SER B O 1
ATOM 1126 N N . SER B 1 34 ? -11.492 -20.25 -11.195 1 44.12 34 SER B N 1
ATOM 1127 C CA . SER B 1 34 ? -11.938 -21.203 -12.203 1 44.12 34 SER B CA 1
ATOM 1128 C C . SER B 1 34 ? -11.18 -22.516 -12.094 1 44.12 34 SER B C 1
ATOM 1130 O O . SER B 1 34 ? -11.43 -23.453 -12.867 1 44.12 34 SER B O 1
ATOM 1132 N N . CYS B 1 35 ? -9.992 -22.406 -11.391 1 45.34 35 CYS B N 1
ATOM 1133 C CA . CYS B 1 35 ? -9.383 -23.734 -11.438 1 45.34 35 CYS B CA 1
ATOM 1134 C C . CYS B 1 35 ? -10.062 -24.688 -10.469 1 45.34 35 CYS B C 1
ATOM 1136 O O . CYS B 1 35 ? -10.156 -24.391 -9.273 1 45.34 35 CYS B O 1
ATOM 1138 N N . SER B 1 36 ? -11.102 -25.156 -10.828 1 40.34 36 SER B N 1
ATOM 1139 C CA . SER B 1 36 ? -11.508 -26.375 -10.148 1 40.34 36 SER B CA 1
ATOM 1140 C C . SER B 1 36 ? -10.312 -27.094 -9.531 1 40.34 36 SER B C 1
ATOM 1142 O O . SER B 1 36 ? -9.164 -26.844 -9.922 1 40.34 36 SER B O 1
ATOM 1144 N N . GLU B 1 37 ? -10.398 -27.859 -8.453 1 38.69 37 GLU B N 1
ATOM 1145 C CA . GLU B 1 37 ? -9.516 -28.938 -8.008 1 38.69 37 GLU B CA 1
ATOM 1146 C C . GLU B 1 37 ? -8.773 -29.562 -9.18 1 38.69 37 GLU B C 1
ATOM 1148 O O . GLU B 1 37 ? -9.398 -30.031 -10.141 1 38.69 37 GLU B O 1
ATOM 1153 N N . GLY B 1 38 ? -7.617 -29.484 -9.336 1 44.38 38 GLY B N 1
ATOM 1154 C CA . GLY B 1 38 ? -6.648 -30.281 -10.07 1 44.38 38 GLY B CA 1
ATOM 1155 C C . GLY B 1 38 ? -5.797 -29.453 -11.016 1 44.38 38 GLY B C 1
ATOM 1156 O O . GLY B 1 38 ? -4.582 -29.656 -11.109 1 44.38 38 GLY B O 1
ATOM 1157 N N . GLU B 1 39 ? -6.234 -29.156 -12.297 1 45.59 39 GLU B N 1
ATOM 1158 C CA . GLU B 1 39 ? -5.395 -28.766 -13.422 1 45.59 39 GLU B CA 1
ATOM 1159 C C . GLU B 1 39 ? -5.312 -27.25 -13.555 1 45.59 39 GLU B C 1
ATOM 1161 O O . GLU B 1 39 ? -6.109 -26.641 -14.266 1 45.59 39 GLU B O 1
ATOM 1166 N N . CYS B 1 40 ? -5.16 -26.547 -12.469 1 49.78 40 CYS B N 1
ATOM 1167 C CA . CYS B 1 40 ? -4.941 -25.109 -12.664 1 49.78 40 CYS B CA 1
ATOM 1168 C C . CYS B 1 40 ? -3.752 -24.859 -13.586 1 49.78 40 CYS B C 1
ATOM 1170 O O . CYS B 1 40 ? -2.611 -25.172 -13.227 1 49.78 40 CYS B O 1
ATOM 1172 N N . GLY B 1 41 ? -3.801 -25.172 -14.773 1 48.34 41 GLY B N 1
ATOM 1173 C CA . GLY B 1 41 ? -2.697 -24.984 -15.703 1 48.34 41 GLY B CA 1
ATOM 1174 C C . GLY B 1 41 ? -2.061 -23.609 -15.617 1 48.34 41 GLY B C 1
ATOM 1175 O O . GLY B 1 41 ? -2.318 -22.859 -14.672 1 48.34 41 GLY B O 1
ATOM 1176 N N . GLY B 1 42 ? -1.096 -23.156 -16.422 1 57.41 42 GLY B N 1
ATOM 1177 C CA . GLY B 1 42 ? -0.242 -22.031 -16.75 1 57.41 42 GLY B CA 1
ATOM 1178 C C . GLY B 1 42 ? -0.953 -20.688 -16.625 1 57.41 42 GLY B C 1
ATOM 1179 O O . GLY B 1 42 ? -0.352 -19.703 -16.219 1 57.41 42 GLY B O 1
ATOM 1180 N N . ASN B 1 43 ? -2.281 -20.703 -16.672 1 67.88 43 ASN B N 1
ATOM 1181 C CA . ASN B 1 43 ? -3.027 -19.453 -16.734 1 67.88 43 ASN B CA 1
ATOM 1182 C C . ASN B 1 43 ? -3.166 -18.828 -15.359 1 67.88 43 ASN B C 1
ATOM 1184 O O . ASN B 1 43 ? -3.047 -17.609 -15.219 1 67.88 43 ASN B O 1
ATOM 1188 N N . CYS B 1 44 ? -3.18 -19.719 -14.32 1 71 44 CYS B N 1
ATOM 1189 C CA . CYS B 1 44 ? -3.348 -19.188 -12.969 1 71 44 CYS B CA 1
ATOM 1190 C C . CYS B 1 44 ? -2.066 -18.516 -12.484 1 71 44 CYS B C 1
ATOM 1192 O O . CYS B 1 44 ? -2.111 -17.453 -11.883 1 71 44 CYS B O 1
ATOM 1194 N N . THR B 1 45 ? -0.978 -19.109 -12.828 1 79.56 45 THR B N 1
ATOM 1195 C CA . THR B 1 45 ? 0.307 -18.562 -12.406 1 79.56 45 THR B CA 1
ATOM 1196 C C . THR B 1 45 ? 0.592 -17.25 -13.109 1 79.56 45 THR B C 1
ATOM 1198 O O . THR B 1 45 ? 1.154 -16.328 -12.508 1 79.56 45 THR B O 1
ATOM 1201 N N . GLU B 1 46 ? 0.181 -17.172 -14.352 1 83.75 46 GLU B N 1
ATOM 1202 C CA . GLU B 1 46 ? 0.354 -15.914 -15.086 1 83.75 46 GLU B CA 1
ATOM 1203 C C . GLU B 1 46 ? -0.477 -14.797 -14.469 1 83.75 46 GLU B C 1
ATOM 1205 O O . GLU B 1 46 ? -0.024 -13.648 -14.398 1 83.75 46 GLU B O 1
ATOM 1210 N N . GLU B 1 47 ? -1.552 -15.195 -14.039 1 82.38 47 GLU B N 1
ATOM 1211 C CA . GLU B 1 47 ? -2.434 -14.227 -13.406 1 82.38 47 GLU B CA 1
ATOM 1212 C C . GLU B 1 47 ? -1.863 -13.758 -12.07 1 82.38 47 GLU B C 1
ATOM 1214 O O . GLU B 1 47 ? -1.891 -12.562 -11.758 1 82.38 47 GLU B O 1
ATOM 1219 N N . VAL B 1 48 ? -1.364 -14.625 -11.383 1 86.12 48 VAL B N 1
ATOM 1220 C CA . VAL B 1 48 ? -0.765 -14.273 -10.094 1 86.12 48 VAL B CA 1
ATOM 1221 C C . VAL B 1 48 ? 0.444 -13.367 -10.32 1 86.12 48 VAL B C 1
ATOM 1223 O O . VAL B 1 48 ? 0.642 -12.398 -9.586 1 86.12 48 VAL B O 1
ATOM 1226 N N . ALA B 1 49 ? 1.148 -13.633 -11.32 1 89.44 49 ALA B N 1
ATOM 1227 C CA . ALA B 1 49 ? 2.311 -12.805 -11.633 1 89.44 49 ALA B CA 1
ATOM 1228 C C . ALA B 1 49 ? 1.892 -11.383 -12 1 89.44 49 ALA B C 1
ATOM 1230 O O . ALA B 1 49 ? 2.531 -10.414 -11.578 1 89.44 49 ALA B O 1
ATOM 1231 N N . ALA B 1 50 ? 0.849 -11.312 -12.742 1 87.62 50 ALA B N 1
ATOM 1232 C CA . ALA B 1 50 ? 0.354 -10 -13.133 1 87.62 50 ALA B CA 1
ATOM 1233 C C . ALA B 1 50 ? -0.128 -9.203 -11.922 1 87.62 50 ALA B C 1
ATOM 1235 O O . ALA B 1 50 ? 0.165 -8.016 -11.789 1 87.62 50 ALA B O 1
ATOM 1236 N N . LEU B 1 51 ? -0.816 -9.875 -11.102 1 88.81 51 LEU B N 1
ATOM 1237 C CA . LEU B 1 51 ? -1.327 -9.219 -9.898 1 88.81 51 LEU B CA 1
ATOM 1238 C C . LEU B 1 51 ? -0.184 -8.789 -8.984 1 88.81 51 LEU B C 1
ATOM 1240 O O . LEU B 1 51 ? -0.206 -7.684 -8.438 1 88.81 51 LEU B O 1
ATOM 1244 N N . LEU B 1 52 ? 0.75 -9.594 -8.852 1 93.44 52 LEU B N 1
ATOM 1245 C CA . LEU B 1 52 ? 1.914 -9.242 -8.047 1 93.44 52 LEU B CA 1
ATOM 1246 C C . LEU B 1 52 ? 2.629 -8.023 -8.625 1 93.44 52 LEU B C 1
ATOM 1248 O O . LEU B 1 52 ? 3.043 -7.129 -7.887 1 93.44 52 LEU B O 1
ATOM 1252 N N . ASN B 1 53 ? 2.744 -8.023 -9.906 1 93.75 53 ASN B N 1
ATOM 1253 C CA . ASN B 1 53 ? 3.381 -6.891 -10.57 1 93.75 53 ASN B CA 1
ATOM 1254 C C . ASN B 1 53 ? 2.6 -5.598 -10.344 1 93.75 53 ASN B C 1
ATOM 1256 O O . ASN B 1 53 ? 3.189 -4.551 -10.07 1 93.75 53 ASN B O 1
ATOM 1260 N N . TYR B 1 54 ? 1.353 -5.637 -10.453 1 91.88 54 TYR B N 1
ATOM 1261 C CA . TYR B 1 54 ? 0.489 -4.488 -10.203 1 91.88 54 TYR B CA 1
ATOM 1262 C C . TYR B 1 54 ? 0.633 -4 -8.766 1 91.88 54 TYR B C 1
ATOM 1264 O O . TYR B 1 54 ? 0.822 -2.805 -8.531 1 91.88 54 TYR B O 1
ATOM 1272 N N . MET B 1 55 ? 0.534 -4.875 -7.812 1 92.38 55 MET B N 1
ATOM 1273 C CA . MET B 1 55 ? 0.642 -4.52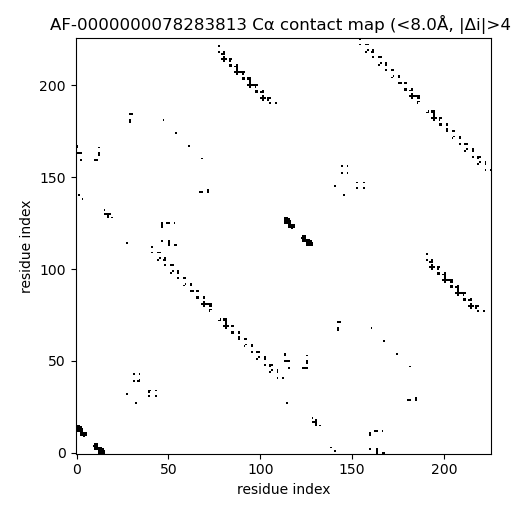3 -6.402 1 92.38 55 MET B CA 1
ATOM 1274 C C . MET B 1 55 ? 1.993 -3.885 -6.102 1 92.38 55 MET B C 1
ATOM 1276 O O . MET B 1 55 ? 2.078 -2.941 -5.312 1 92.38 55 MET B O 1
ATOM 1280 N N . LEU B 1 56 ? 3.016 -4.461 -6.68 1 95.44 56 LEU B N 1
ATOM 1281 C CA . LEU B 1 56 ? 4.348 -3.891 -6.5 1 95.44 56 LEU B CA 1
ATOM 1282 C C . LEU B 1 56 ? 4.391 -2.443 -6.977 1 95.44 56 LEU B C 1
ATOM 1284 O O . LEU B 1 56 ? 4.816 -1.554 -6.234 1 95.44 56 LEU B O 1
ATOM 1288 N N . SER B 1 57 ? 3.949 -2.209 -8.203 1 92.75 57 SER B N 1
ATOM 1289 C CA . SER B 1 57 ? 3.93 -0.862 -8.758 1 92.75 57 SER B CA 1
ATOM 1290 C C . SER B 1 57 ? 3.051 0.068 -7.934 1 92.75 57 SER B C 1
ATOM 1292 O O . SER B 1 57 ? 3.441 1.198 -7.633 1 92.75 57 SER B O 1
ATOM 1294 N N . HIS B 1 58 ? 1.912 -0.382 -7.52 1 92.38 58 HIS B N 1
ATOM 1295 C CA . HIS B 1 58 ? 0.961 0.409 -6.746 1 92.38 58 HIS B CA 1
ATOM 1296 C C . HIS B 1 58 ? 1.533 0.779 -5.383 1 92.38 58 HIS B C 1
ATOM 1298 O O . HIS B 1 58 ? 1.425 1.928 -4.949 1 92.38 58 HIS B O 1
ATOM 1304 N N . ASN B 1 59 ? 2.092 -0.164 -4.762 1 92.81 59 ASN B N 1
ATOM 1305 C CA . ASN B 1 59 ? 2.711 0.092 -3.467 1 92.81 59 ASN B CA 1
ATOM 1306 C C . ASN B 1 59 ? 3.871 1.076 -3.582 1 92.81 59 ASN B C 1
ATOM 1308 O O . ASN B 1 59 ? 4.113 1.866 -2.668 1 92.81 59 ASN B O 1
ATOM 1312 N N . GLU B 1 60 ? 4.617 1.027 -4.691 1 93.94 60 GLU B N 1
ATOM 1313 C CA . GLU B 1 60 ? 5.691 1.99 -4.91 1 93.94 60 GLU B CA 1
ATOM 1314 C C . GLU B 1 60 ? 5.145 3.408 -5.047 1 93.94 60 GLU B C 1
ATOM 1316 O O . GLU B 1 60 ? 5.73 4.359 -4.523 1 93.94 60 GLU B O 1
ATOM 1321 N N . HIS B 1 61 ? 4.059 3.506 -5.715 1 92.19 61 HIS B N 1
ATOM 1322 C CA . HIS B 1 61 ? 3.412 4.809 -5.836 1 92.19 61 HIS B CA 1
ATOM 1323 C C . HIS B 1 61 ? 2.934 5.312 -4.48 1 92.19 61 HIS B C 1
ATOM 1325 O O . HIS B 1 61 ? 3.131 6.484 -4.145 1 92.19 61 HIS B O 1
ATOM 1331 N N . HIS B 1 62 ? 2.357 4.438 -3.648 1 93.75 62 HIS B N 1
ATOM 1332 C CA . HIS B 1 62 ? 1.932 4.828 -2.309 1 93.75 62 HIS B CA 1
ATOM 1333 C C . HIS B 1 62 ? 3.121 5.258 -1.457 1 93.75 62 HIS B C 1
ATOM 1335 O O . HIS B 1 62 ? 3.02 6.211 -0.679 1 93.75 62 HIS B O 1
ATOM 1341 N N . ALA B 1 6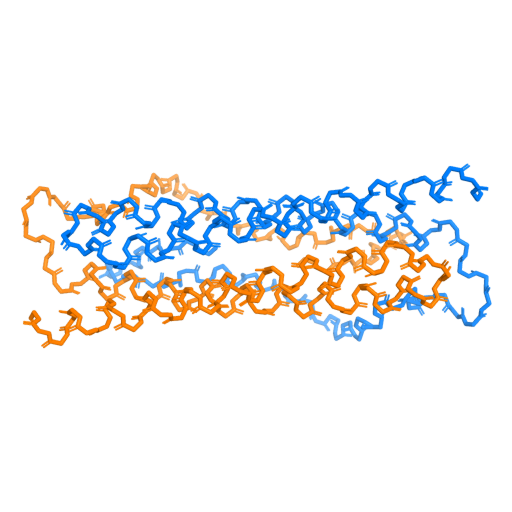3 ? 4.227 4.586 -1.614 1 94.75 63 ALA B N 1
ATOM 1342 C CA . ALA B 1 63 ? 5.422 4.98 -0.871 1 94.75 63 ALA B CA 1
ATOM 1343 C C . ALA B 1 63 ? 5.879 6.379 -1.271 1 94.75 63 ALA B C 1
ATOM 1345 O O . ALA B 1 63 ? 6.289 7.172 -0.42 1 94.75 63 ALA B O 1
ATOM 1346 N N . GLN B 1 64 ? 5.77 6.742 -2.543 1 92.81 64 GLN B N 1
ATOM 1347 C CA . GLN B 1 64 ? 6.137 8.07 -3.018 1 92.81 64 GLN B CA 1
ATOM 1348 C C . GLN B 1 64 ? 5.188 9.133 -2.473 1 92.81 64 GLN B C 1
ATOM 1350 O O . GLN B 1 64 ? 5.617 10.219 -2.082 1 92.81 64 GLN B O 1
ATOM 1355 N N . GLU B 1 65 ? 3.932 8.828 -2.439 1 90.69 65 GLU B N 1
ATOM 1356 C CA . GLU B 1 65 ? 2.943 9.758 -1.894 1 90.69 65 GLU B CA 1
ATOM 1357 C C . GLU B 1 65 ? 3.195 10.023 -0.413 1 90.69 65 GLU B C 1
ATOM 1359 O O . GLU B 1 65 ? 3.109 11.164 0.04 1 90.69 65 GLU B O 1
ATOM 1364 N N . LEU B 1 66 ? 3.535 9.016 0.241 1 95.81 66 LEU B N 1
ATOM 1365 C CA . LEU B 1 66 ? 3.824 9.164 1.663 1 95.81 66 LEU B CA 1
ATOM 1366 C C . LEU B 1 66 ? 5.094 9.984 1.875 1 95.81 66 LEU B C 1
ATOM 1368 O O . LEU B 1 66 ? 5.184 10.773 2.82 1 95.81 66 LEU B O 1
ATOM 1372 N N . ASP B 1 67 ? 6.047 9.75 1.023 1 95.25 67 ASP B N 1
ATOM 1373 C CA . ASP B 1 67 ? 7.266 10.547 1.094 1 95.25 67 ASP B CA 1
ATOM 1374 C C . ASP B 1 67 ? 6.965 12.031 0.896 1 95.25 67 ASP B C 1
ATOM 1376 O O . ASP B 1 67 ? 7.477 12.875 1.634 1 95.25 67 ASP B O 1
ATOM 1380 N N . GLN B 1 68 ? 6.105 12.336 -0.012 1 91 68 GLN B N 1
ATOM 1381 C CA . GLN B 1 68 ? 5.684 13.711 -0.255 1 91 68 GLN B CA 1
ATOM 1382 C C . GLN B 1 68 ? 4.91 14.273 0.935 1 91 68 GLN B C 1
ATOM 1384 O O . GLN B 1 68 ? 5.074 15.438 1.3 1 91 68 GLN B O 1
ATOM 1389 N N . MET B 1 69 ? 4.102 13.492 1.527 1 90.94 69 MET B N 1
ATOM 1390 C CA . MET B 1 69 ? 3.354 13.898 2.713 1 90.94 69 MET B CA 1
ATOM 1391 C C . MET B 1 69 ? 4.297 14.258 3.855 1 90.94 69 MET B C 1
ATOM 1393 O O . MET B 1 69 ? 4.086 15.25 4.555 1 90.94 69 MET B O 1
ATOM 1397 N N . ALA B 1 70 ? 5.324 13.461 4.004 1 95.12 70 ALA B N 1
ATOM 1398 C CA . ALA B 1 70 ? 6.32 13.734 5.039 1 95.12 70 ALA B CA 1
ATOM 1399 C C . ALA B 1 70 ? 6.988 15.086 4.812 1 95.12 70 ALA B C 1
ATOM 1401 O O . AL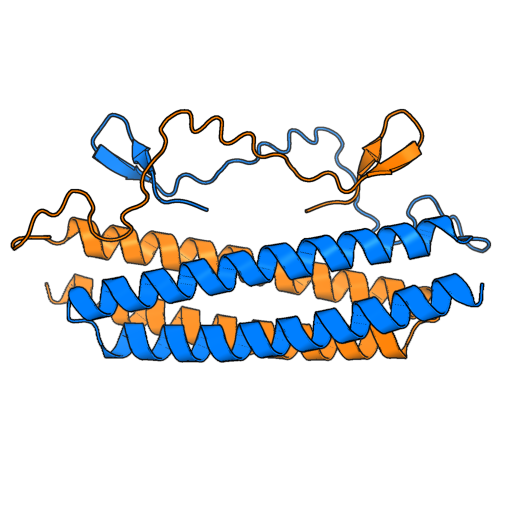A B 1 70 ? 7.188 15.852 5.754 1 95.12 70 ALA B O 1
ATOM 1402 N N . GLU B 1 71 ? 7.273 15.359 3.576 1 92.31 71 GLU B N 1
ATOM 1403 C CA . GLU B 1 71 ? 7.891 16.641 3.24 1 92.31 71 GLU B CA 1
ATOM 1404 C C . GLU B 1 71 ? 6.965 17.812 3.586 1 92.31 71 GLU B C 1
ATOM 1406 O O . GLU B 1 71 ? 7.406 18.812 4.137 1 92.31 71 GLU B O 1
ATOM 1411 N N . ASN B 1 72 ? 5.719 17.641 3.316 1 86.56 72 ASN B N 1
ATOM 1412 C CA . ASN B 1 72 ? 4.734 18.688 3.623 1 86.56 72 ASN B CA 1
ATOM 1413 C C . ASN B 1 72 ? 4.598 18.891 5.129 1 86.56 72 ASN B C 1
ATOM 1415 O O . ASN B 1 72 ? 4.512 20.031 5.59 1 86.56 72 ASN B O 1
ATOM 1419 N N . LEU B 1 73 ? 4.629 17.906 5.801 1 92.38 73 LEU B N 1
ATOM 1420 C CA . LEU B 1 73 ? 4.52 18 7.25 1 92.38 73 LEU B CA 1
ATOM 1421 C C . LEU B 1 73 ? 5.734 18.703 7.848 1 92.38 73 LEU B C 1
ATOM 1423 O O . LEU B 1 73 ? 5.605 19.453 8.812 1 92.38 73 LEU B O 1
ATOM 1427 N N . SER B 1 74 ? 6.875 18.359 7.301 1 93.12 74 SER B N 1
ATOM 1428 C CA . SER B 1 74 ? 8.086 19.047 7.75 1 93.12 74 SER B CA 1
ATOM 1429 C C . SER B 1 74 ? 7.992 20.547 7.527 1 93.12 74 SER B C 1
ATOM 1431 O O . SER B 1 74 ? 8.375 21.328 8.398 1 93.12 74 SER B O 1
ATOM 1433 N N . LYS B 1 75 ? 7.395 20.969 6.41 1 85.81 75 LYS B N 1
ATOM 1434 C CA . LYS B 1 75 ? 7.219 22.375 6.09 1 85.81 75 LYS B CA 1
ATOM 1435 C C . LYS B 1 75 ? 6.238 23.047 7.051 1 85.81 75 LYS B C 1
ATOM 1437 O O . LYS B 1 75 ? 6.332 24.234 7.309 1 85.81 75 LYS B O 1
ATOM 1442 N N . LEU B 1 76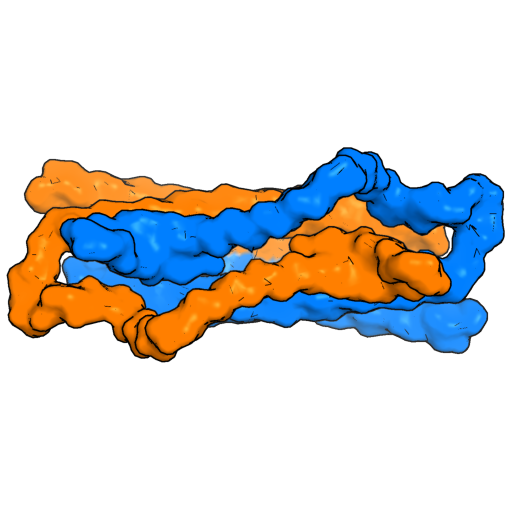 ? 5.379 22.266 7.621 1 84.88 76 LEU B N 1
ATOM 1443 C CA . LEU B 1 76 ? 4.383 22.766 8.562 1 84.88 76 LEU B CA 1
ATOM 1444 C C . LEU B 1 76 ? 4.914 22.734 9.992 1 84.88 76 LEU B C 1
ATOM 1446 O O . LEU B 1 76 ? 4.188 23.031 10.938 1 84.88 76 LEU B O 1
ATOM 1450 N N . GLY B 1 77 ? 6.16 22.203 10.156 1 89.88 77 GLY B N 1
ATOM 1451 C CA . GLY B 1 77 ? 6.793 22.203 11.461 1 89.88 77 GLY B CA 1
ATOM 1452 C C . GLY B 1 77 ? 6.5 20.938 12.258 1 89.88 77 GLY B C 1
ATOM 1453 O O . GLY B 1 77 ? 6.766 20.891 13.461 1 89.88 77 GLY B O 1
ATOM 1454 N N . MET B 1 78 ? 5.852 20 11.672 1 92.75 78 MET B N 1
ATOM 1455 C CA . MET B 1 78 ? 5.547 18.734 12.328 1 92.75 78 MET B CA 1
ATOM 1456 C C . MET B 1 78 ? 6.625 17.703 12.039 1 92.75 78 MET B C 1
ATOM 1458 O O . MET B 1 78 ? 6.348 16.656 11.453 1 92.75 78 MET B O 1
ATOM 1462 N N . GLU B 1 79 ? 7.832 17.906 12.539 1 96.5 79 GLU B N 1
ATOM 1463 C CA . GLU B 1 79 ? 9.031 17.141 12.219 1 96.5 79 GLU B CA 1
ATOM 1464 C C . GLU B 1 79 ? 8.922 15.711 12.734 1 96.5 79 GLU B C 1
ATOM 1466 O O . GLU B 1 79 ? 9.383 14.773 12.086 1 96.5 79 GLU B O 1
ATOM 1471 N N . ASP B 1 80 ? 8.32 15.555 13.875 1 97.38 80 ASP B N 1
ATOM 1472 C CA . ASP B 1 80 ? 8.211 14.211 14.438 1 97.38 80 ASP B CA 1
ATOM 1473 C C . ASP B 1 80 ? 7.309 13.328 13.586 1 97.38 80 ASP B C 1
ATOM 1475 O O . ASP B 1 80 ? 7.629 12.164 13.328 1 97.38 80 ASP B O 1
ATOM 1479 N N . ALA B 1 81 ? 6.199 13.867 13.18 1 97.31 81 ALA B N 1
ATOM 1480 C CA . ALA B 1 81 ? 5.301 13.125 12.289 1 97.31 81 ALA B CA 1
ATOM 1481 C C . ALA B 1 81 ? 5.973 12.828 10.953 1 97.31 81 ALA B C 1
ATOM 1483 O O . ALA B 1 81 ? 5.875 11.711 10.438 1 97.31 81 ALA B O 1
ATOM 1484 N N . ALA B 1 82 ? 6.645 13.828 10.398 1 97.38 82 ALA B N 1
ATOM 1485 C CA . ALA B 1 82 ? 7.348 13.664 9.125 1 97.38 82 ALA B CA 1
ATOM 1486 C C . ALA B 1 82 ? 8.375 12.539 9.211 1 97.38 82 ALA B C 1
ATOM 1488 O O . ALA B 1 82 ? 8.422 11.664 8.336 1 97.38 82 ALA B O 1
ATOM 1489 N N . LYS B 1 83 ? 9.18 12.594 10.273 1 98.56 83 LYS B N 1
ATOM 1490 C CA . LYS B 1 83 ? 10.195 11.57 10.477 1 98.56 83 LYS B CA 1
ATOM 1491 C C . LYS B 1 83 ? 9.57 10.188 10.602 1 98.56 83 LYS B C 1
ATOM 1493 O O . LYS B 1 83 ? 10.07 9.219 10.031 1 98.56 83 LYS B O 1
ATOM 1498 N N . THR B 1 84 ? 8.5 10.078 11.32 1 98.69 84 THR B N 1
ATOM 1499 C CA . THR B 1 84 ? 7.82 8.797 11.516 1 98.69 84 THR B CA 1
ATOM 1500 C C . THR B 1 84 ? 7.301 8.25 10.195 1 98.69 84 THR B C 1
ATOM 1502 O O . THR B 1 84 ? 7.402 7.051 9.93 1 98.69 84 THR B O 1
ATOM 1505 N N . ILE B 1 85 ? 6.742 9.125 9.344 1 98.44 85 ILE B N 1
ATOM 1506 C CA . ILE B 1 85 ? 6.254 8.688 8.039 1 98.44 85 ILE B CA 1
ATOM 1507 C C . ILE B 1 85 ? 7.422 8.195 7.188 1 98.44 85 ILE B C 1
ATOM 1509 O O . ILE B 1 85 ? 7.316 7.172 6.508 1 98.44 85 ILE B O 1
ATOM 1513 N N . LYS B 1 86 ? 8.562 8.883 7.215 1 98.69 86 LYS B N 1
ATOM 1514 C CA . LYS B 1 86 ? 9.727 8.477 6.441 1 98.69 86 LYS B CA 1
ATOM 1515 C C . LYS B 1 86 ? 10.227 7.102 6.879 1 98.69 86 LYS B C 1
ATOM 1517 O O . LYS B 1 86 ? 10.664 6.301 6.055 1 98.69 86 LYS B O 1
ATOM 1522 N N . GLU B 1 87 ? 10.18 6.863 8.141 1 98.62 87 GLU B N 1
ATOM 1523 C CA . GLU B 1 87 ? 10.516 5.531 8.641 1 98.62 87 GLU B CA 1
ATOM 1524 C C . GLU B 1 87 ? 9.523 4.488 8.125 1 98.62 87 GLU B C 1
ATOM 1526 O O . GLU B 1 87 ? 9.914 3.369 7.793 1 98.62 87 GLU B O 1
ATOM 1531 N N . GLY B 1 88 ? 8.203 4.836 8.109 1 98.5 88 GLY B N 1
ATOM 1532 C CA . GLY B 1 88 ? 7.203 3.957 7.516 1 98.5 88 GLY B CA 1
ATOM 1533 C C . GLY B 1 88 ? 7.465 3.662 6.051 1 98.5 88 GLY B C 1
ATOM 1534 O O . GLY B 1 88 ? 7.352 2.516 5.613 1 98.5 88 GLY B O 1
ATOM 1535 N N . VAL B 1 89 ? 7.852 4.707 5.285 1 98.5 89 VAL B N 1
ATOM 1536 C CA . VAL B 1 89 ? 8.164 4.566 3.869 1 98.5 89 VAL B CA 1
ATOM 1537 C C . VAL B 1 89 ? 9.32 3.576 3.691 1 98.5 89 VAL B C 1
ATOM 1539 O O . VAL B 1 89 ? 9.297 2.754 2.773 1 98.5 89 VAL B O 1
ATOM 1542 N N . ALA B 1 90 ? 10.352 3.625 4.598 1 98.62 90 ALA B N 1
ATOM 1543 C CA . ALA B 1 90 ? 11.469 2.686 4.531 1 98.62 90 ALA B CA 1
ATOM 1544 C C . ALA B 1 90 ? 10.992 1.248 4.703 1 98.62 90 ALA B C 1
ATOM 1546 O O . ALA B 1 90 ? 11.453 0.343 4.004 1 98.62 90 ALA B O 1
ATOM 1547 N N . ASP B 1 91 ? 10.094 1.021 5.602 1 98.44 91 ASP B N 1
ATOM 1548 C CA . ASP B 1 91 ? 9.523 -0.308 5.793 1 98.44 91 ASP B CA 1
ATOM 1549 C C . ASP B 1 91 ? 8.734 -0.752 4.566 1 98.44 91 ASP B C 1
ATOM 1551 O O . ASP B 1 91 ? 8.828 -1.906 4.145 1 98.44 91 ASP B O 1
ATOM 1555 N N . PHE B 1 92 ? 7.887 0.167 4.004 1 98.44 92 PHE B N 1
ATOM 1556 C CA . PHE B 1 92 ? 7.133 -0.16 2.799 1 98.44 92 PHE B CA 1
ATOM 1557 C C . PHE B 1 92 ? 8.07 -0.555 1.662 1 98.44 92 PHE B C 1
ATOM 1559 O O . PHE B 1 92 ? 7.781 -1.49 0.913 1 98.44 92 PHE B O 1
ATOM 1566 N N . GLN B 1 93 ? 9.211 0.137 1.56 1 98.44 93 GLN B N 1
ATOM 1567 C CA . GLN B 1 93 ? 10.164 -0.154 0.487 1 98.44 93 GLN B CA 1
ATOM 1568 C C . GLN B 1 93 ? 10.82 -1.516 0.688 1 98.44 93 GLN B C 1
ATOM 1570 O O . GLN B 1 93 ? 11.109 -2.221 -0.281 1 98.44 93 GLN B O 1
ATOM 1575 N N . LYS B 1 94 ? 11.047 -1.895 1.9 1 98.5 94 LYS B N 1
ATOM 1576 C CA . LYS B 1 94 ? 11.531 -3.246 2.174 1 98.5 94 LYS B CA 1
ATOM 1577 C C . LYS B 1 94 ? 10.508 -4.293 1.734 1 98.5 94 LYS B C 1
ATOM 1579 O O . LYS B 1 94 ? 10.875 -5.312 1.146 1 98.5 94 LYS B O 1
ATOM 1584 N N . GLY B 1 95 ? 9.227 -3.984 2.049 1 98.31 95 GLY B N 1
ATOM 1585 C CA . GLY B 1 95 ? 8.172 -4.863 1.576 1 98.31 95 GLY B CA 1
ATOM 1586 C C . GLY B 1 95 ? 8.125 -4.98 0.065 1 98.31 95 GLY B C 1
ATOM 1587 O O . GLY B 1 95 ? 7.961 -6.078 -0.475 1 98.31 95 GLY B O 1
ATOM 1588 N N . ASN B 1 96 ? 8.289 -3.859 -0.562 1 98.25 96 ASN B N 1
ATOM 1589 C CA . ASN B 1 96 ? 8.289 -3.842 -2.021 1 98.25 96 ASN B CA 1
ATOM 1590 C C . ASN B 1 96 ? 9.43 -4.672 -2.59 1 98.25 96 ASN B C 1
ATOM 1592 O O . ASN B 1 96 ? 9.273 -5.336 -3.615 1 98.25 96 ASN B O 1
ATOM 1596 N N . MET B 1 97 ? 10.602 -4.605 -1.98 1 98.44 97 MET B N 1
ATOM 1597 C CA . MET B 1 97 ? 11.734 -5.414 -2.426 1 98.44 97 MET B CA 1
ATOM 1598 C C . MET B 1 97 ? 11.406 -6.902 -2.344 1 98.44 97 MET B C 1
ATOM 1600 O O . MET B 1 97 ? 11.711 -7.66 -3.266 1 98.44 97 MET B O 1
ATOM 1604 N N . ARG B 1 98 ? 10.781 -7.328 -1.343 1 98.5 98 ARG B N 1
ATOM 1605 C CA . ARG B 1 98 ? 10.391 -8.727 -1.177 1 98.5 98 ARG B CA 1
ATOM 1606 C C . ARG B 1 98 ? 9.344 -9.125 -2.209 1 98.5 98 ARG B C 1
ATOM 1608 O O . ARG B 1 98 ? 9.375 -10.242 -2.736 1 98.5 98 ARG B O 1
ATOM 1615 N N . LEU B 1 99 ? 8.383 -8.234 -2.477 1 98.12 99 LEU B N 1
ATOM 1616 C CA . LEU B 1 99 ? 7.406 -8.523 -3.523 1 98.12 99 LEU B CA 1
ATOM 1617 C C . LEU B 1 99 ? 8.094 -8.711 -4.871 1 98.12 99 LEU B C 1
ATOM 1619 O O . LEU B 1 99 ? 7.695 -9.562 -5.664 1 98.12 99 LEU B O 1
ATOM 1623 N N . GLY B 1 100 ? 9.102 -7.848 -5.09 1 98.12 100 GLY B N 1
ATOM 1624 C CA . GLY B 1 100 ? 9.867 -8.016 -6.312 1 98.12 100 GLY B CA 1
ATOM 1625 C C . GLY B 1 100 ? 10.523 -9.383 -6.418 1 98.12 100 GLY B C 1
ATOM 1626 O O . GLY B 1 100 ? 10.523 -10 -7.484 1 98.12 100 GLY B O 1
ATOM 1627 N N . LEU B 1 101 ? 11.062 -9.844 -5.355 1 98.44 101 LEU B N 1
ATOM 1628 C CA . LEU B 1 101 ? 11.664 -11.172 -5.316 1 98.44 101 LEU B CA 1
ATOM 1629 C C . LEU B 1 101 ? 10.617 -12.258 -5.543 1 98.44 101 LEU B C 1
ATOM 1631 O O . LEU B 1 101 ? 10.859 -13.211 -6.289 1 98.44 101 LEU B O 1
ATOM 1635 N N . ALA B 1 102 ? 9.469 -12.102 -4.945 1 97.94 102 ALA B N 1
ATOM 1636 C CA . ALA B 1 102 ? 8.383 -13.062 -5.133 1 97.94 102 ALA B CA 1
ATOM 1637 C C . ALA B 1 102 ? 7.945 -13.117 -6.594 1 97.94 102 ALA B C 1
ATOM 1639 O O . ALA B 1 102 ? 7.691 -14.195 -7.133 1 97.94 102 ALA B O 1
ATOM 1640 N N . LEU B 1 103 ? 7.828 -11.992 -7.199 1 97 103 LEU B N 1
ATOM 1641 C CA . LEU B 1 103 ? 7.461 -11.914 -8.609 1 97 103 LEU B CA 1
ATOM 1642 C C . LEU B 1 103 ? 8.453 -12.688 -9.469 1 97 103 LEU B C 1
ATOM 1644 O O . LEU B 1 103 ? 8.055 -13.445 -10.359 1 97 103 LEU B O 1
ATOM 1648 N N . THR B 1 104 ? 9.734 -12.547 -9.156 1 97.44 104 THR B N 1
ATOM 1649 C CA . THR B 1 104 ? 10.781 -13.266 -9.875 1 97.44 104 THR B CA 1
ATOM 1650 C C . THR B 1 104 ? 10.617 -14.773 -9.688 1 97.44 104 THR B C 1
ATOM 1652 O O . THR B 1 104 ? 10.742 -15.539 -10.648 1 97.44 104 THR B O 1
ATOM 1655 N N . LEU B 1 105 ? 10.383 -15.242 -8.516 1 96.62 105 LEU B N 1
ATOM 1656 C CA . LEU B 1 105 ? 10.195 -16.656 -8.219 1 96.62 105 LEU B CA 1
ATOM 1657 C C . LEU B 1 105 ? 9 -17.219 -8.977 1 96.62 105 LEU B C 1
ATOM 1659 O O . LEU B 1 105 ? 9.062 -18.344 -9.5 1 96.62 105 LEU B O 1
ATOM 1663 N N . VAL B 1 106 ? 7.898 -16.469 -9.078 1 94.19 106 VAL B N 1
ATOM 1664 C CA . VAL B 1 106 ? 6.699 -16.922 -9.781 1 94.19 106 VAL B CA 1
ATOM 1665 C C . VAL B 1 106 ? 6.98 -17.031 -11.273 1 94.19 106 VAL B C 1
ATOM 1667 O O . VAL B 1 106 ? 6.578 -18 -11.922 1 94.19 106 VAL B O 1
ATOM 1670 N N . LYS B 1 107 ? 7.688 -16.062 -11.727 1 93.62 107 LYS B N 1
ATOM 1671 C CA . LYS B 1 107 ? 8 -16.047 -13.148 1 93.62 107 LYS B CA 1
ATOM 1672 C C . LYS B 1 107 ? 8.922 -17.203 -13.516 1 93.62 107 LYS B C 1
ATOM 1674 O O . LYS B 1 107 ? 8.828 -17.766 -14.609 1 93.62 107 LYS B O 1
ATOM 1679 N N . GLU B 1 108 ? 9.828 -17.547 -12.633 1 92.75 108 GLU B N 1
ATOM 1680 C CA . GLU B 1 108 ? 10.703 -18.688 -12.867 1 92.75 108 GLU B CA 1
ATOM 1681 C C . GLU B 1 108 ? 9.914 -19.984 -12.898 1 92.75 108 GLU B C 1
ATOM 1683 O O . GLU B 1 108 ? 10.219 -20.891 -13.688 1 92.75 108 GLU B O 1
ATOM 1688 N N . HIS B 1 109 ? 8.922 -20.016 -12.117 1 86.94 109 HIS B N 1
ATOM 1689 C CA . HIS B 1 109 ? 8.055 -21.203 -12.117 1 86.94 109 HIS B CA 1
ATOM 1690 C C . HIS B 1 109 ? 7.266 -21.297 -13.414 1 86.94 109 HIS B C 1
ATOM 1692 O O . HIS B 1 109 ? 7.004 -22.406 -13.898 1 86.94 109 HIS B O 1
ATOM 1698 N N . LEU B 1 110 ? 6.84 -20.219 -13.977 1 81.75 110 LEU B N 1
ATOM 1699 C CA . LEU B 1 110 ? 6.109 -20.172 -15.234 1 81.75 110 LEU B CA 1
ATOM 1700 C C . LEU B 1 110 ? 6.98 -20.656 -16.391 1 81.75 110 LEU B C 1
ATOM 1702 O O . LEU B 1 110 ? 6.484 -21.281 -17.328 1 81.75 110 LEU B O 1
ATOM 1706 N N . LYS B 1 111 ? 8.25 -20.453 -16.297 1 82.75 111 LYS B N 1
ATOM 1707 C CA . LYS B 1 111 ? 9.164 -20.891 -17.344 1 82.75 111 LYS B CA 1
ATOM 1708 C C . LYS B 1 111 ? 9.398 -22.391 -17.281 1 82.75 111 LYS B C 1
ATOM 1710 O O . LYS B 1 111 ? 9.672 -23.031 -18.297 1 82.75 111 LYS B O 1
ATOM 1715 N N . GLU B 1 112 ? 9.312 -22.953 -16.109 1 71.19 112 GLU B N 1
ATOM 1716 C CA . GLU B 1 112 ? 9.586 -24.391 -15.945 1 71.19 112 GLU B CA 1
ATOM 1717 C C . GLU B 1 112 ? 8.32 -25.219 -16.156 1 71.19 112 GLU B C 1
ATOM 1719 O O . GLU B 1 112 ? 8.398 -26.422 -16.375 1 71.19 112 GLU B O 1
ATOM 1724 N N . ALA B 1 113 ? 7.207 -24.594 -16.094 1 62.22 113 ALA B N 1
ATOM 1725 C CA . ALA B 1 113 ? 5.961 -25.328 -16.312 1 62.22 113 ALA B CA 1
ATOM 1726 C C . ALA B 1 113 ? 5.586 -25.344 -17.797 1 62.22 113 ALA B C 1
ATOM 1728 O O . ALA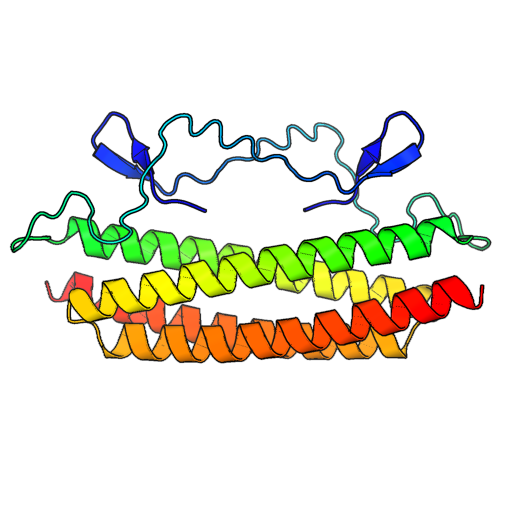 B 1 113 ? 5.996 -24.469 -18.562 1 62.22 113 ALA B O 1
#

Secondary structure (DSSP, 8-state):
-EEEE-TTS-EEEE---------S------S-SS--SS---HHHHHHHHHHHHHHHHHHHHHHHHHHHHHHHHHHTT-HHHHHHHHHHHHHHHHHHHHHHHHHHHHHHHHHH-/-EEEE-TTS-EEEE---------S------S-SS--SS---HHHHHHHHHHHHHHHHHHHHHHHHHHHHHHHHHHTT-HHHHHHHHHHHHHHHHHHHHHHHHHHHHHHHHHH-